Protein AF-F0H804-F1 (afdb_monomer_lite)

Sequence (208 aa):
MIARLPTFKQFSYPELAYKFIDKKETIADYREGISYLELHGYNVLCIVSDGLKGFRQEFYQYRFLYCQFHQVMTIRTKLTLHHKLQASQELLGIAKMLCHTDKDSFIGALTAWHEKWKDFINEGAKGADGKMHYVHKNTRSAYLSLKRNTPWLWTFYDFPELQMPNTNNELEALNSTLKAKLNLHKGISKERRKVIIQDFLKNHSLRR

pLDDT: mean 82.56, std 16.5, range [28.05, 98.69]

Secondary structure (DSSP, 8-state):
------TT---SSTTTGGGGSSS---HHHHHHHHHHHHHTT----EEEES--TTHHHHTTTSEEEE-HHHHHHHHHHHS-TT---HHHHHHHHHHHHGGGS-HHHHHHHHHHHHHHHHHHHH-EEE-TTSSEEETTHHHHHHHHHHHHHHHHHSHHHH-GGG---S--HHHHHHHHHHHHHHHHTTTS-HHHHHHHHHHHHHHHHTT-

Organism: NCBI:txid944557

Foldseek 3Di:
DAPADEPQDDPLALVLNLVPPPDPDDLVSVVVVVVVCVVVVNDHAAYEYLCDDCNCVSPVVHQAADQLVSLLVLLCVLLPPDDPDPLSVQLNVLSVCLLPDDLVVSVVSLVVSCVVCVVVQQDWDQDPVRDIDGPSVSSNVSSVSCVVCSVRLCSCVVCVVSVDRSHPVVVVVLSVVLVVVVVVVVPDDSVVNSVSSSVSSVVVVVVD

Structure (mmCIF, N/CA/C/O backbone):
data_AF-F0H804-F1
#
_entry.id   AF-F0H804-F1
#
loop_
_atom_site.group_PDB
_atom_site.id
_atom_site.type_symbol
_atom_site.label_atom_id
_atom_site.label_alt_id
_atom_site.label_comp_id
_atom_site.label_asym_id
_atom_site.label_entity_id
_atom_site.label_seq_id
_atom_site.pdbx_PDB_ins_code
_atom_site.Cartn_x
_atom_site.Cartn_y
_atom_site.Cartn_z
_atom_site.occupancy
_atom_site.B_iso_or_equiv
_atom_site.auth_seq_id
_atom_site.auth_comp_id
_atom_site.auth_asym_id
_atom_site.auth_atom_id
_atom_site.pdbx_PDB_model_num
ATOM 1 N N . MET A 1 1 ? -13.270 -14.794 13.469 1.00 29.08 1 MET A N 1
ATOM 2 C CA . MET A 1 1 ? -13.663 -13.386 13.263 1.00 29.08 1 MET A CA 1
ATOM 3 C C . MET A 1 1 ? -12.566 -12.708 12.454 1.00 29.08 1 MET A C 1
ATOM 5 O O . MET A 1 1 ? -11.403 -12.780 12.822 1.00 29.08 1 MET A O 1
ATOM 9 N N . ILE A 1 2 ? -12.896 -12.146 11.292 1.00 28.05 2 ILE A N 1
ATOM 10 C CA . ILE A 1 2 ? -11.910 -11.526 10.393 1.00 28.05 2 ILE A CA 1
ATOM 11 C C . ILE A 1 2 ? -11.638 -10.124 10.926 1.00 28.05 2 ILE A C 1
ATOM 13 O O . ILE A 1 2 ? -12.465 -9.227 10.766 1.00 28.05 2 ILE A O 1
ATOM 17 N N . ALA A 1 3 ? -10.498 -9.923 11.576 1.00 30.83 3 ALA A N 1
ATOM 18 C CA . ALA A 1 3 ? -10.093 -8.599 12.022 1.00 30.83 3 ALA A CA 1
ATOM 19 C C . ALA A 1 3 ? -9.570 -7.780 10.831 1.00 30.83 3 ALA A C 1
ATOM 21 O O . ALA A 1 3 ? -8.383 -7.579 10.620 1.00 30.83 3 ALA A O 1
ATOM 22 N N . ARG A 1 4 ? -10.471 -7.271 9.993 1.00 34.88 4 ARG A N 1
ATOM 23 C CA . ARG A 1 4 ? -10.097 -6.291 8.967 1.00 34.88 4 ARG A CA 1
ATOM 24 C C . ARG A 1 4 ? -9.618 -5.020 9.676 1.00 34.88 4 ARG A C 1
ATOM 26 O O . ARG A 1 4 ? -10.445 -4.201 10.042 1.00 34.88 4 ARG A O 1
ATOM 33 N N . LEU A 1 5 ? -8.315 -4.842 9.887 1.00 34.19 5 LEU A N 1
ATOM 34 C CA . LEU A 1 5 ? -7.766 -3.623 10.505 1.00 34.19 5 LEU A CA 1
ATOM 35 C C . LEU A 1 5 ? -6.960 -2.782 9.493 1.00 34.19 5 LEU A C 1
ATOM 37 O O . LEU A 1 5 ? -5.730 -2.722 9.585 1.00 34.19 5 LEU A O 1
ATOM 41 N N . PRO A 1 6 ? -7.625 -2.148 8.503 1.00 32.53 6 PRO A N 1
ATOM 42 C CA . PRO A 1 6 ? -7.008 -1.111 7.695 1.00 32.53 6 PRO A CA 1
ATOM 43 C C . PRO A 1 6 ? -6.785 0.170 8.484 1.00 32.53 6 PRO A C 1
ATOM 45 O O . PRO A 1 6 ? -7.400 0.401 9.525 1.00 32.53 6 PRO A O 1
ATOM 48 N N . THR A 1 7 ? -5.906 1.026 7.970 1.00 32.59 7 THR A N 1
ATOM 49 C CA . THR A 1 7 ? -5.673 2.344 8.559 1.00 32.59 7 THR A CA 1
ATOM 50 C C . THR A 1 7 ? -6.913 3.217 8.537 1.00 32.59 7 THR A C 1
ATOM 52 O O . THR A 1 7 ? -7.818 3.029 7.725 1.00 32.59 7 THR A O 1
ATOM 55 N N . PHE A 1 8 ? -6.957 4.212 9.416 1.00 30.59 8 PHE A N 1
ATOM 56 C CA . PHE A 1 8 ? -8.093 5.115 9.530 1.00 30.59 8 PHE A CA 1
ATOM 57 C C . PHE A 1 8 ? -9.441 4.441 9.852 1.00 30.59 8 PHE A C 1
ATOM 59 O O . PHE A 1 8 ? -10.469 5.082 9.637 1.00 30.59 8 PHE A O 1
ATOM 66 N N . LYS A 1 9 ? -9.427 3.285 10.548 1.00 36.88 9 LYS A N 1
ATOM 67 C CA . LYS A 1 9 ? -10.432 2.750 11.516 1.00 36.88 9 LYS A CA 1
ATOM 68 C C . LYS A 1 9 ? -11.293 1.533 11.083 1.00 36.88 9 LYS A C 1
ATOM 70 O O . LYS A 1 9 ? -11.281 1.052 9.961 1.00 36.88 9 LYS A O 1
ATOM 75 N N . GLN A 1 10 ? -12.104 1.151 12.075 1.00 39.53 10 GLN A N 1
ATOM 76 C CA . GLN A 1 10 ? -13.065 0.069 12.280 1.00 39.53 10 GLN A CA 1
ATOM 77 C C . GLN A 1 10 ? -12.467 -1.288 12.661 1.00 39.53 10 GLN A C 1
ATOM 79 O O . GLN A 1 10 ? -12.523 -2.274 11.942 1.00 39.53 10 GLN A O 1
ATOM 84 N N . PHE A 1 11 ? -12.068 -1.361 13.929 1.00 45.50 11 PHE A N 1
ATOM 85 C CA . PHE A 1 11 ? -12.644 -2.397 14.776 1.00 45.50 11 PHE A CA 1
ATOM 86 C C . PHE A 1 11 ? -14.168 -2.313 14.659 1.00 45.50 11 PHE A C 1
ATOM 88 O O . PHE A 1 11 ? -14.711 -1.220 14.806 1.00 45.50 11 PHE A O 1
ATOM 95 N N . SER A 1 12 ? -14.875 -3.420 14.454 1.00 43.16 12 SER A N 1
ATOM 96 C CA . SER A 1 12 ? -16.349 -3.449 14.468 1.00 43.16 12 SER A CA 1
ATOM 97 C C . SER A 1 12 ? -16.983 -2.924 15.778 1.00 43.16 12 SER A C 1
ATOM 99 O O . SER A 1 12 ? -18.203 -2.872 15.880 1.00 43.16 12 SER A O 1
ATOM 101 N N . TYR A 1 13 ? -16.179 -2.501 16.763 1.00 53.56 13 TYR A N 1
ATOM 102 C CA . TYR A 1 13 ? -16.572 -1.895 18.032 1.00 53.56 13 TYR A CA 1
ATOM 103 C C . TYR A 1 13 ? -16.422 -0.362 17.968 1.00 53.56 13 TYR A C 1
ATOM 105 O O . TYR A 1 13 ? -15.301 0.150 17.857 1.00 53.56 13 TYR A O 1
ATOM 113 N N . PRO A 1 14 ? -17.532 0.394 18.090 1.00 54.69 14 PRO A N 1
ATOM 114 C CA . PRO A 1 14 ? -17.566 1.861 18.134 1.00 54.69 14 PRO A CA 1
ATOM 115 C C . PRO A 1 14 ? -16.631 2.506 19.173 1.00 54.69 14 PRO A C 1
ATOM 117 O O . PRO A 1 14 ? -16.282 3.682 19.060 1.00 54.69 14 PRO A O 1
ATOM 120 N N . GLU A 1 15 ? -16.210 1.740 20.178 1.00 55.38 15 GLU A N 1
ATOM 121 C CA . GLU A 1 15 ? -15.390 2.188 21.306 1.00 55.38 15 GLU A CA 1
ATOM 122 C C . GLU A 1 15 ? -13.923 2.447 20.956 1.00 55.38 15 GLU A C 1
ATOM 124 O O . GLU A 1 15 ? -13.250 3.206 21.647 1.00 55.38 15 GLU A O 1
ATOM 129 N N . LEU A 1 16 ? -13.424 1.889 19.852 1.00 57.62 16 LEU A N 1
ATOM 130 C CA . LEU A 1 16 ? -12.037 2.095 19.421 1.00 57.62 16 LEU A CA 1
ATOM 131 C C . LEU A 1 16 ? -11.902 3.190 18.356 1.00 57.62 16 LEU A C 1
ATOM 133 O O . LEU A 1 16 ? -10.819 3.730 18.139 1.00 57.62 16 LEU A O 1
ATOM 137 N N . ALA A 1 17 ? -13.002 3.575 17.706 1.00 57.00 17 ALA A N 1
ATOM 138 C CA . ALA A 1 17 ? -12.967 4.425 16.520 1.00 57.00 17 ALA A CA 1
ATOM 139 C C . ALA A 1 17 ? -12.570 5.887 16.787 1.00 57.00 17 ALA A C 1
ATOM 141 O O . ALA A 1 17 ? -12.067 6.557 15.886 1.00 57.00 17 ALA A O 1
ATOM 142 N N . TYR A 1 18 ? -12.771 6.402 18.002 1.00 56.75 18 TYR A N 1
ATOM 143 C CA . TYR A 1 18 ? -12.487 7.808 18.297 1.00 56.75 18 TYR A CA 1
ATOM 144 C C . TYR A 1 18 ? -11.002 8.123 18.504 1.00 56.75 18 TYR A C 1
ATOM 146 O O . TYR A 1 18 ? -10.601 9.278 18.367 1.00 56.75 18 TYR A O 1
ATOM 154 N N . LYS A 1 19 ? -10.177 7.118 18.824 1.00 59.81 19 LYS A N 1
ATOM 155 C CA . LYS A 1 19 ? -8.753 7.308 19.154 1.00 59.81 19 LYS A CA 1
ATOM 156 C C . LYS A 1 19 ? -7.909 7.791 17.967 1.00 59.81 19 LYS A C 1
ATOM 158 O O . LYS A 1 19 ? -6.838 8.358 18.166 1.00 59.81 19 LYS A O 1
ATOM 163 N N . PHE A 1 20 ? -8.428 7.628 16.751 1.00 56.94 20 PHE A N 1
ATOM 164 C CA . PHE A 1 20 ? -7.713 7.831 15.488 1.00 56.94 20 PHE A CA 1
ATOM 165 C C . PHE A 1 20 ? -8.135 9.094 14.716 1.00 56.94 20 PHE A C 1
ATOM 167 O O . PHE A 1 20 ? -7.751 9.276 13.566 1.00 56.94 20 PHE A O 1
ATOM 174 N N . ILE A 1 21 ? -8.976 9.960 15.293 1.00 57.12 21 ILE A N 1
ATOM 175 C CA . ILE A 1 21 ? -9.576 11.092 14.555 1.00 57.12 21 ILE A CA 1
ATOM 176 C C . ILE A 1 21 ? -8.897 12.442 14.830 1.00 57.12 21 ILE A C 1
ATOM 178 O O . ILE A 1 21 ? -8.980 13.333 13.985 1.00 57.12 21 ILE A O 1
ATOM 182 N N . ASP A 1 22 ? -8.164 12.573 15.939 1.00 57.25 22 ASP A N 1
ATOM 183 C CA . ASP A 1 22 ? -7.518 13.837 16.334 1.00 57.25 22 ASP A CA 1
ATOM 184 C C . ASP A 1 22 ? -5.980 13.790 16.292 1.00 57.25 22 ASP A C 1
ATOM 186 O O . ASP A 1 22 ? -5.325 14.795 16.569 1.00 57.25 22 ASP A O 1
ATOM 190 N N . LYS A 1 23 ? -5.380 12.638 15.965 1.00 67.19 23 LYS A N 1
ATOM 191 C CA . LYS A 1 23 ? -3.922 12.468 15.914 1.00 67.19 23 LYS A CA 1
ATOM 192 C C . LYS A 1 23 ? -3.495 11.545 14.780 1.00 67.19 23 LYS A C 1
ATOM 194 O O . LYS A 1 23 ? -4.271 10.715 14.313 1.00 67.19 23 LYS A O 1
ATOM 199 N N . LYS A 1 24 ? -2.234 11.685 14.364 1.00 71.62 24 LYS A N 1
ATOM 200 C CA . LYS A 1 24 ? -1.590 10.723 13.469 1.00 71.62 24 LYS A CA 1
ATOM 201 C C . LYS A 1 24 ? -1.524 9.366 14.166 1.00 71.62 24 LYS A C 1
ATOM 203 O O . LYS A 1 24 ? -1.076 9.279 15.306 1.00 71.62 24 LYS A O 1
ATOM 208 N N . GLU A 1 25 ? -1.965 8.339 13.457 1.00 73.06 25 GLU A N 1
ATOM 209 C CA . GLU A 1 25 ? -2.012 6.968 13.953 1.00 73.06 25 GLU A CA 1
ATOM 210 C C . GLU A 1 25 ? -0.596 6.432 14.204 1.00 73.06 25 GLU A C 1
ATOM 212 O O . GLU A 1 25 ? 0.318 6.641 13.398 1.00 73.06 25 GLU A O 1
ATOM 217 N N . THR A 1 26 ? -0.415 5.731 15.320 1.00 82.81 26 THR A N 1
ATOM 218 C CA . THR A 1 26 ? 0.845 5.084 15.697 1.00 82.81 26 THR A CA 1
ATOM 219 C C . THR A 1 26 ? 0.664 3.577 15.814 1.00 82.81 26 THR A C 1
ATOM 221 O O . THR A 1 26 ? -0.437 3.094 16.054 1.00 82.81 26 THR A O 1
ATOM 224 N N . ILE A 1 27 ? 1.758 2.818 15.705 1.00 84.94 27 ILE A N 1
ATOM 225 C CA . ILE A 1 27 ? 1.747 1.363 15.935 1.00 84.94 27 ILE A CA 1
ATOM 226 C C . ILE A 1 27 ? 1.183 1.026 17.328 1.00 84.94 27 ILE A C 1
ATOM 228 O O . ILE A 1 27 ? 0.438 0.060 17.474 1.00 84.94 27 ILE A O 1
ATOM 232 N N . ALA A 1 28 ? 1.476 1.856 18.336 1.00 86.06 28 ALA A N 1
ATOM 233 C CA . ALA A 1 28 ? 0.962 1.682 19.692 1.00 86.06 28 ALA A CA 1
ATOM 234 C C . ALA A 1 28 ? -0.574 1.744 19.757 1.00 86.06 28 ALA A C 1
ATOM 236 O O . ALA A 1 28 ? -1.176 0.948 20.473 1.00 86.06 28 ALA A O 1
ATOM 237 N N . ASP A 1 29 ? -1.207 2.6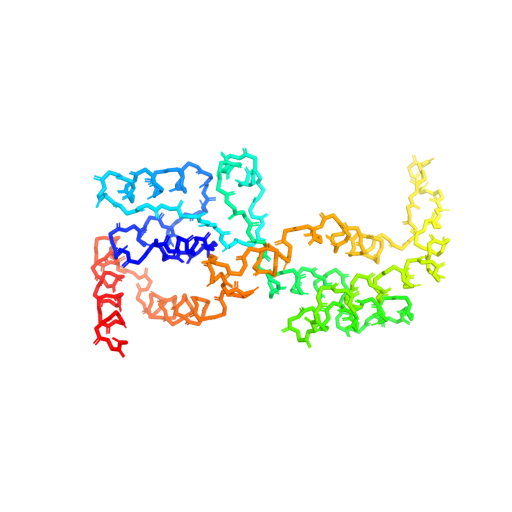20 18.969 1.00 81.75 29 ASP A N 1
ATOM 238 C CA . ASP A 1 29 ? -2.672 2.716 18.911 1.00 81.75 29 ASP A CA 1
ATOM 239 C C . ASP A 1 29 ? -3.306 1.424 18.364 1.00 81.75 29 ASP A C 1
ATOM 241 O O . ASP A 1 29 ? -4.359 0.987 18.830 1.00 81.75 29 ASP A O 1
ATOM 245 N N . TYR A 1 30 ? -2.649 0.776 17.398 1.00 81.38 30 TYR A N 1
ATOM 246 C CA . TYR A 1 30 ? -3.098 -0.511 16.864 1.00 81.38 30 TYR A CA 1
ATOM 247 C C . TYR A 1 30 ? -2.897 -1.655 17.849 1.00 81.38 30 TYR A C 1
ATOM 249 O O . TYR A 1 30 ? -3.778 -2.504 17.966 1.00 81.38 30 TYR A O 1
ATOM 257 N N . ARG A 1 31 ? -1.777 -1.656 18.582 1.00 87.00 31 ARG A N 1
ATOM 258 C CA . ARG A 1 31 ? -1.511 -2.654 19.624 1.00 87.00 31 ARG A CA 1
ATOM 259 C C . ARG A 1 31 ? -2.592 -2.590 20.696 1.00 87.00 31 ARG A C 1
ATOM 261 O O . ARG A 1 31 ? -3.182 -3.609 21.022 1.00 87.00 31 ARG A O 1
ATOM 268 N N . GLU A 1 32 ? -2.910 -1.384 21.166 1.00 84.50 32 GLU A N 1
ATOM 269 C CA . GLU A 1 32 ? -3.983 -1.167 22.138 1.00 84.50 32 GLU A CA 1
ATOM 270 C C . GLU A 1 32 ? -5.343 -1.651 21.611 1.00 84.50 32 GLU A C 1
ATOM 272 O O . GLU A 1 32 ? -6.086 -2.317 22.329 1.00 84.50 32 GLU A O 1
ATOM 277 N N . GLY A 1 33 ? -5.670 -1.349 20.352 1.00 81.06 33 GLY A N 1
ATOM 278 C CA . GLY A 1 33 ? -6.926 -1.791 19.751 1.00 81.06 33 GLY A CA 1
ATOM 279 C C . GLY A 1 33 ? -7.031 -3.314 19.603 1.00 81.06 33 GLY A C 1
ATOM 280 O O . GLY A 1 33 ? -8.085 -3.882 19.884 1.00 81.06 33 GLY A O 1
ATOM 281 N N . ILE A 1 34 ? -5.945 -3.982 19.203 1.00 83.00 34 ILE A N 1
ATOM 282 C CA . ILE A 1 34 ? -5.888 -5.449 19.115 1.00 83.00 34 ILE A CA 1
ATOM 283 C C . ILE A 1 34 ? -6.019 -6.071 20.507 1.00 83.00 34 ILE A C 1
ATOM 285 O O . ILE A 1 34 ? -6.872 -6.933 20.695 1.00 83.00 34 ILE A O 1
ATOM 289 N N . SER A 1 35 ? -5.277 -5.576 21.503 1.00 86.25 35 SER A N 1
ATOM 290 C CA . SER A 1 35 ? -5.405 -6.054 22.884 1.00 86.25 35 SER A CA 1
ATOM 291 C C . SER A 1 35 ? -6.819 -5.858 23.432 1.00 86.25 35 SER A C 1
ATOM 293 O O . SER A 1 35 ? -7.341 -6.741 24.104 1.00 86.25 35 SER A O 1
ATOM 295 N N . TYR A 1 36 ? -7.479 -4.738 23.117 1.00 82.94 36 TYR A N 1
ATOM 296 C CA . TYR A 1 36 ? -8.880 -4.537 23.486 1.00 82.94 36 TYR A CA 1
ATOM 297 C C . TYR A 1 36 ? -9.785 -5.605 22.864 1.00 82.94 36 TYR A C 1
ATOM 299 O O . TYR A 1 36 ? -10.620 -6.157 23.575 1.00 82.94 36 TYR A O 1
ATOM 307 N N . LEU A 1 37 ? -9.633 -5.925 21.572 1.00 80.56 37 LEU A N 1
ATOM 308 C CA . LEU A 1 37 ? -10.427 -6.991 20.949 1.00 80.56 37 LEU A CA 1
ATOM 309 C C . LEU A 1 37 ? -10.239 -8.329 21.661 1.00 80.56 37 LEU A C 1
ATOM 311 O O . LEU A 1 37 ? -11.218 -8.999 21.981 1.00 80.56 37 LEU A O 1
ATOM 315 N N . GLU A 1 38 ? -8.988 -8.708 21.904 1.00 83.19 38 GLU A N 1
ATOM 316 C CA . GLU A 1 38 ? -8.644 -9.989 22.517 1.00 83.19 38 GLU A CA 1
ATOM 317 C C . GLU A 1 38 ? -9.191 -10.090 23.945 1.00 83.19 38 GLU A C 1
ATOM 319 O O . GLU A 1 38 ? -9.809 -11.096 24.289 1.00 83.19 38 GLU A O 1
ATOM 324 N N . LEU A 1 39 ? -9.078 -9.017 24.739 1.00 86.56 39 LEU A N 1
ATOM 325 C CA . LEU A 1 39 ? -9.655 -8.932 26.088 1.00 86.56 39 LEU A CA 1
ATOM 326 C C . LEU A 1 39 ? -11.184 -9.072 26.105 1.00 86.56 39 LEU A C 1
ATOM 328 O O . LEU A 1 39 ? -11.738 -9.531 27.099 1.00 86.56 39 LEU A O 1
ATOM 332 N N . HIS A 1 40 ? -11.865 -8.705 25.018 1.00 80.56 40 HIS A N 1
ATOM 333 C CA . HIS A 1 40 ? -13.317 -8.854 24.878 1.00 80.56 40 HIS A CA 1
ATOM 334 C C . HIS A 1 40 ? -13.718 -10.143 24.130 1.00 80.56 40 HIS A C 1
ATOM 336 O O . HIS A 1 40 ? -14.875 -10.292 23.739 1.00 80.56 40 HIS A O 1
ATOM 342 N N . GLY A 1 41 ? -12.784 -11.086 23.939 1.00 79.94 41 GLY A N 1
ATOM 343 C CA . GLY A 1 41 ? -13.042 -12.416 23.372 1.00 79.94 41 GLY A CA 1
ATOM 344 C C . GLY A 1 41 ? -13.019 -12.504 21.837 1.00 79.94 41 GLY A C 1
ATOM 345 O O . GLY A 1 41 ? -13.405 -13.530 21.274 1.00 79.94 41 GLY A O 1
ATOM 346 N N . TYR A 1 42 ? -12.575 -11.459 21.129 1.00 78.38 42 TYR A N 1
ATOM 347 C CA . TYR A 1 42 ? -12.741 -11.306 19.676 1.00 78.38 42 TYR A CA 1
ATOM 348 C C . TYR A 1 42 ? -11.513 -11.750 18.850 1.00 78.38 42 TYR A C 1
ATOM 350 O O . TYR A 1 42 ? -10.781 -10.919 18.315 1.00 78.38 42 TYR A O 1
ATOM 358 N N . ASN A 1 43 ? -11.313 -13.072 18.714 1.00 79.00 43 ASN A N 1
ATOM 359 C CA . ASN A 1 43 ? -10.153 -13.704 18.052 1.00 79.00 43 ASN A CA 1
ATOM 360 C C . ASN A 1 43 ? -9.803 -13.108 16.664 1.00 79.00 43 ASN A C 1
ATOM 362 O O . ASN A 1 43 ? -10.537 -13.296 15.685 1.00 79.00 43 ASN A O 1
ATOM 366 N N . VAL A 1 44 ? -8.654 -12.428 16.596 1.00 80.88 44 VAL A N 1
ATOM 367 C CA . VAL A 1 44 ? -8.110 -11.720 15.427 1.00 80.88 44 VAL A CA 1
ATOM 368 C C . VAL A 1 44 ? -7.404 -12.713 14.499 1.00 80.88 44 VAL A C 1
ATOM 370 O O . VAL A 1 44 ? -6.291 -13.146 14.769 1.00 80.88 44 VAL A O 1
ATOM 373 N N . LEU A 1 45 ? -8.030 -13.061 13.371 1.00 80.06 45 LEU A N 1
ATOM 374 C CA . LEU A 1 45 ? -7.464 -14.061 12.445 1.00 80.06 45 LEU A CA 1
ATOM 375 C C . LEU A 1 45 ? -6.444 -13.496 11.440 1.00 80.06 45 LEU A C 1
ATOM 377 O O . LEU A 1 45 ? -5.507 -14.173 11.020 1.00 80.06 45 LEU A O 1
ATOM 381 N N . CYS A 1 46 ? -6.645 -12.259 11.003 1.00 83.00 46 CYS A N 1
ATOM 382 C CA . CYS A 1 46 ? -5.880 -11.636 9.926 1.00 83.00 46 CYS A CA 1
ATOM 383 C C . CYS A 1 46 ? -5.985 -10.116 10.026 1.00 83.00 46 CYS A C 1
ATOM 385 O O . CYS A 1 46 ? -6.832 -9.647 10.771 1.00 83.00 46 CYS A O 1
ATOM 387 N N . ILE A 1 47 ? -5.196 -9.361 9.257 1.00 85.25 47 ILE A N 1
ATOM 388 C CA . ILE A 1 47 ? -5.220 -7.892 9.191 1.00 85.25 47 ILE A CA 1
ATOM 389 C C . ILE A 1 47 ? -5.107 -7.423 7.730 1.00 85.25 47 ILE A C 1
ATOM 391 O O . ILE A 1 47 ? -4.369 -8.016 6.951 1.00 85.25 47 ILE A O 1
ATOM 395 N N . VAL A 1 48 ? -5.817 -6.352 7.348 1.00 84.31 48 VAL A N 1
ATOM 396 C CA . VAL A 1 48 ? -5.924 -5.851 5.961 1.00 84.31 48 VAL A CA 1
ATOM 397 C C . VAL A 1 48 ? -5.566 -4.359 5.917 1.00 84.31 48 VAL A C 1
ATOM 399 O O . VAL A 1 48 ? -6.448 -3.551 6.153 1.00 84.31 48 VAL A O 1
ATOM 402 N N . SER A 1 49 ? -4.311 -3.965 5.659 1.00 83.00 49 SER A N 1
ATOM 403 C CA . SER A 1 49 ? -3.800 -2.590 5.908 1.00 83.00 49 SER A CA 1
ATOM 404 C C . SER A 1 49 ? -3.281 -1.841 4.668 1.00 83.00 49 SER A C 1
ATOM 406 O O . SER A 1 49 ? -3.100 -2.450 3.617 1.00 83.00 49 SER A O 1
ATOM 408 N N . ASP A 1 50 ? -3.044 -0.522 4.775 1.00 80.75 50 ASP A N 1
ATOM 409 C CA . ASP A 1 50 ? -2.470 0.363 3.733 1.00 80.75 50 ASP A CA 1
ATOM 410 C C . ASP A 1 50 ? -0.938 0.274 3.606 1.00 80.75 50 ASP A C 1
ATOM 412 O O . ASP A 1 50 ? -0.341 0.874 2.705 1.00 80.75 50 ASP A O 1
ATOM 416 N N . GLY A 1 51 ? -0.298 -0.438 4.535 1.00 75.50 51 GLY A N 1
ATOM 417 C CA . GLY A 1 51 ? 1.152 -0.510 4.617 1.00 75.50 51 GLY A CA 1
ATOM 418 C C . GLY A 1 51 ? 1.813 0.536 5.520 1.00 75.50 51 GLY A C 1
ATOM 419 O O . GLY A 1 51 ? 2.960 0.901 5.241 1.00 75.50 51 GLY A O 1
ATOM 420 N N . LEU A 1 52 ? 1.168 0.963 6.618 1.00 81.62 52 LEU A N 1
ATOM 421 C CA . LEU A 1 52 ? 1.813 1.732 7.688 1.00 81.62 52 LEU A CA 1
ATOM 422 C C . LEU A 1 52 ? 3.191 1.137 8.028 1.00 81.62 52 LEU A C 1
ATOM 424 O O . LEU A 1 52 ? 3.350 -0.058 8.303 1.00 81.62 52 LEU A O 1
ATOM 428 N N . LYS A 1 53 ? 4.225 1.982 7.989 1.00 82.12 53 LYS A N 1
ATOM 429 C CA . LYS A 1 53 ? 5.609 1.555 8.219 1.00 82.12 53 LYS A CA 1
ATOM 430 C C . LYS A 1 53 ? 5.742 0.922 9.608 1.00 82.12 53 LYS A C 1
ATOM 432 O O . LYS A 1 53 ? 5.344 1.532 10.592 1.00 82.12 53 LYS A O 1
ATOM 437 N N . GLY A 1 54 ? 6.345 -0.265 9.684 1.00 84.69 54 GLY A N 1
ATOM 438 C CA . GLY A 1 54 ? 6.540 -1.000 10.940 1.00 84.69 54 GLY A CA 1
ATOM 439 C C . GLY A 1 54 ? 5.360 -1.891 11.339 1.00 84.69 54 GLY A C 1
ATOM 440 O O . GLY A 1 54 ? 5.532 -2.775 12.168 1.00 84.69 54 GLY A O 1
ATOM 441 N N . PHE A 1 55 ? 4.185 -1.722 10.723 1.00 85.44 55 PHE A N 1
ATOM 442 C CA . PHE A 1 55 ? 2.975 -2.456 11.096 1.00 85.44 55 PHE A CA 1
ATOM 443 C C . PHE A 1 55 ? 3.130 -3.969 10.915 1.00 85.44 55 PHE A C 1
ATOM 445 O O . PHE A 1 55 ? 2.791 -4.750 11.793 1.00 85.44 55 PHE A O 1
ATOM 452 N N . ARG A 1 56 ? 3.702 -4.397 9.786 1.00 86.44 56 ARG A N 1
ATOM 453 C CA . ARG A 1 56 ? 3.932 -5.823 9.510 1.00 86.44 56 ARG A CA 1
ATOM 454 C C . ARG A 1 56 ? 4.966 -6.456 10.433 1.00 86.44 56 ARG A C 1
ATOM 456 O O . ARG A 1 56 ? 4.865 -7.639 10.719 1.00 86.44 56 ARG A O 1
ATOM 463 N N . GLN A 1 57 ? 5.973 -5.686 10.838 1.00 89.81 57 GLN A N 1
ATOM 464 C CA . GLN A 1 57 ? 6.997 -6.148 11.769 1.00 89.81 57 GLN A CA 1
ATOM 465 C C . GLN A 1 57 ? 6.418 -6.327 13.171 1.00 89.81 57 GLN A C 1
ATOM 467 O O . GLN A 1 57 ? 6.761 -7.287 13.844 1.00 89.81 57 GLN A O 1
ATOM 472 N N . GL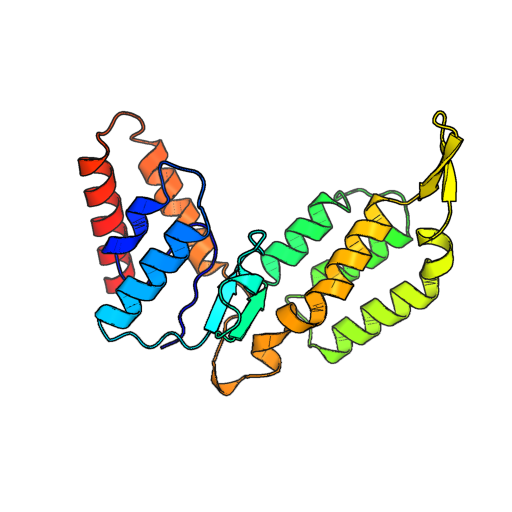U A 1 58 ? 5.539 -5.416 13.584 1.00 90.31 58 GLU A N 1
ATOM 473 C CA . GLU A 1 58 ? 4.866 -5.484 14.877 1.00 90.31 58 GLU A CA 1
ATOM 474 C C . GLU A 1 58 ? 3.886 -6.661 14.954 1.00 90.31 58 GLU A C 1
ATOM 476 O O . GLU A 1 58 ? 3.894 -7.415 15.919 1.00 90.31 58 GLU A O 1
ATOM 481 N N . PHE A 1 59 ? 3.046 -6.817 13.931 1.00 88.19 59 PHE A N 1
ATOM 482 C CA . PHE A 1 59 ? 1.900 -7.727 13.937 1.00 88.19 59 PHE A CA 1
ATOM 483 C C . PHE A 1 59 ? 2.164 -9.005 13.129 1.00 88.19 59 PHE A C 1
ATOM 485 O O . PHE A 1 59 ? 1.282 -9.501 12.425 1.00 88.19 59 PHE A O 1
ATOM 492 N N . TYR A 1 60 ? 3.396 -9.520 13.195 1.00 90.19 60 TYR A N 1
ATOM 493 C CA . TYR A 1 60 ? 3.865 -10.655 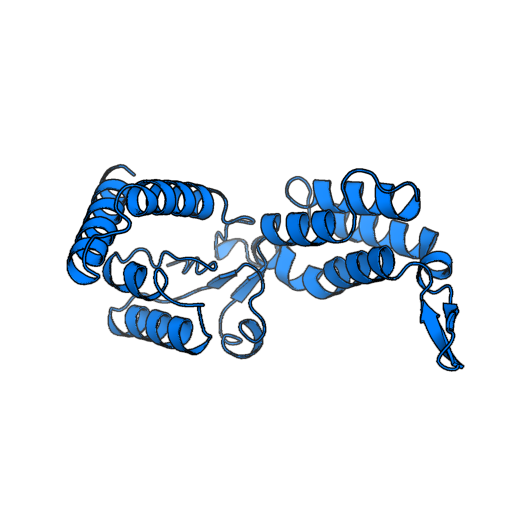12.390 1.00 90.19 60 TYR A CA 1
ATOM 494 C C . TYR A 1 60 ? 3.136 -11.973 12.696 1.00 90.19 60 TYR A C 1
ATOM 496 O O . TYR A 1 60 ? 3.143 -12.880 11.863 1.00 90.19 60 TYR A O 1
ATOM 504 N N . GLN A 1 61 ? 2.511 -12.084 13.872 1.00 89.56 61 GLN A N 1
ATOM 505 C CA . GLN A 1 61 ? 1.723 -13.244 14.281 1.00 89.56 61 GLN A CA 1
ATOM 506 C C . GLN A 1 61 ? 0.402 -13.375 13.508 1.00 89.56 61 GLN A C 1
ATOM 508 O O . GLN A 1 61 ? -0.156 -14.468 13.435 1.00 89.56 61 GLN A O 1
ATOM 513 N N . TYR A 1 62 ? -0.096 -12.288 12.908 1.00 88.00 62 TYR A N 1
ATOM 514 C CA . TYR A 1 62 ? -1.344 -12.296 12.147 1.00 88.00 62 TYR A CA 1
ATOM 515 C C . TYR A 1 62 ? -1.082 -12.411 10.646 1.00 88.00 62 TYR A C 1
ATOM 517 O O . TYR A 1 62 ? -0.104 -11.889 10.105 1.00 88.00 62 TYR A O 1
ATOM 525 N N . ARG A 1 63 ? -2.018 -13.040 9.925 1.00 89.75 63 ARG A N 1
ATOM 526 C CA . ARG A 1 63 ? -1.987 -13.050 8.458 1.00 89.75 63 ARG A CA 1
ATOM 527 C C . ARG A 1 63 ? -2.246 -11.643 7.933 1.00 89.75 63 ARG A C 1
ATOM 529 O O . ARG A 1 63 ? -3.327 -11.094 8.125 1.00 89.75 63 ARG A O 1
ATOM 536 N N . PHE A 1 64 ? -1.250 -11.057 7.280 1.00 89.75 64 PHE A N 1
ATOM 537 C CA . PHE A 1 64 ? -1.313 -9.686 6.794 1.00 89.75 64 PHE A CA 1
ATOM 538 C C . PHE A 1 64 ? -1.621 -9.635 5.299 1.00 89.75 64 PHE A C 1
ATOM 540 O O . PHE A 1 64 ? -0.866 -10.182 4.503 1.00 89.75 64 PHE A O 1
ATOM 547 N N . LEU A 1 65 ? -2.647 -8.875 4.930 1.00 90.50 65 LEU A N 1
ATOM 548 C CA . LEU A 1 65 ? -2.968 -8.497 3.561 1.00 90.50 65 LEU A CA 1
ATOM 549 C C . LEU A 1 65 ? -2.696 -7.010 3.361 1.00 90.50 65 LEU A C 1
ATOM 551 O O . LEU A 1 65 ? -3.244 -6.154 4.061 1.00 90.50 65 LEU A O 1
ATOM 555 N N . TYR A 1 66 ? -1.874 -6.692 2.367 1.00 91.25 66 TYR A N 1
ATOM 556 C CA . TYR A 1 66 ? -1.781 -5.329 1.873 1.00 91.25 66 TYR A CA 1
ATOM 557 C C . TYR A 1 66 ? -2.987 -5.074 0.962 1.00 91.25 66 TYR A C 1
ATOM 559 O O . TYR A 1 66 ? -3.137 -5.722 -0.070 1.00 91.25 66 TYR A O 1
ATOM 567 N N . CYS A 1 67 ? -3.842 -4.120 1.333 1.00 91.19 67 CYS A N 1
ATOM 568 C CA . CYS A 1 67 ? -4.942 -3.653 0.501 1.00 91.19 67 CYS A CA 1
ATOM 569 C C . CYS A 1 67 ? -4.478 -3.311 -0.928 1.00 91.19 67 CYS A C 1
ATOM 571 O O . CYS A 1 67 ? -3.695 -2.378 -1.148 1.00 91.19 67 CYS A O 1
ATOM 573 N N . GLN A 1 68 ? -5.029 -4.032 -1.909 1.00 94.19 68 GLN A N 1
ATOM 574 C CA . GLN A 1 68 ? -4.680 -3.867 -3.318 1.00 94.19 68 GLN A CA 1
ATOM 575 C C . GLN A 1 68 ? -4.998 -2.454 -3.823 1.00 94.19 68 GLN A C 1
ATOM 577 O O . GLN A 1 68 ? -4.179 -1.858 -4.518 1.00 94.19 68 GLN A O 1
ATOM 582 N N . PHE A 1 69 ? -6.115 -1.855 -3.396 1.00 91.19 69 PHE A N 1
ATOM 583 C CA . PHE A 1 69 ? -6.476 -0.479 -3.758 1.00 91.19 69 PHE A CA 1
ATOM 584 C C . PHE A 1 69 ? -5.396 0.539 -3.352 1.00 91.19 69 PHE A C 1
ATOM 586 O O . PHE A 1 69 ? -4.976 1.364 -4.166 1.00 91.19 69 PHE A O 1
ATOM 593 N N . HIS A 1 70 ? -4.886 0.449 -2.120 1.00 90.44 70 HIS A N 1
ATOM 594 C CA . HIS A 1 70 ? -3.820 1.331 -1.633 1.00 90.44 70 HIS A CA 1
ATOM 595 C C . HIS A 1 70 ? -2.496 1.097 -2.364 1.00 90.44 70 HIS A C 1
ATOM 597 O O . HIS A 1 70 ? -1.762 2.051 -2.647 1.00 90.44 70 HIS A O 1
ATOM 603 N N . GLN A 1 71 ? -2.210 -0.150 -2.744 1.00 94.94 71 GLN A N 1
ATOM 604 C CA . GLN A 1 71 ? -1.078 -0.446 -3.610 1.00 94.94 71 GLN A CA 1
ATOM 605 C C . GLN A 1 71 ? -1.243 0.214 -4.988 1.00 94.94 71 GLN A C 1
ATOM 607 O O . GLN A 1 71 ? -0.295 0.849 -5.458 1.00 94.94 71 GLN A O 1
ATOM 612 N N . VAL A 1 72 ? -2.426 0.142 -5.612 1.00 94.75 72 VAL A N 1
ATOM 613 C CA . VAL A 1 72 ? -2.709 0.828 -6.886 1.00 94.75 72 VAL A CA 1
ATOM 614 C C . VAL A 1 72 ? -2.534 2.339 -6.741 1.00 94.75 72 VAL A C 1
ATOM 616 O O . VAL A 1 72 ? -1.870 2.954 -7.576 1.00 94.75 72 VAL A O 1
ATOM 619 N N . MET A 1 73 ? -3.051 2.950 -5.671 1.00 92.38 73 MET A N 1
ATOM 620 C CA . MET A 1 73 ? -2.881 4.387 -5.416 1.00 92.38 73 MET A CA 1
ATOM 621 C C . MET A 1 73 ? -1.415 4.772 -5.217 1.00 92.38 73 MET A C 1
ATOM 623 O O . MET A 1 73 ? -0.953 5.751 -5.800 1.00 92.38 73 MET A O 1
ATOM 627 N N . THR A 1 74 ? -0.644 3.961 -4.491 1.00 92.94 74 THR A N 1
ATOM 628 C CA . THR A 1 74 ? 0.805 4.157 -4.342 1.00 92.94 74 THR A CA 1
ATOM 629 C C . THR A 1 74 ? 1.514 4.146 -5.695 1.00 92.94 74 THR A C 1
ATOM 631 O O . THR A 1 74 ? 2.380 4.988 -5.948 1.00 92.94 74 THR A O 1
ATOM 634 N N . ILE A 1 75 ? 1.139 3.223 -6.589 1.00 95.44 75 ILE A N 1
ATOM 635 C CA . ILE A 1 75 ? 1.712 3.175 -7.936 1.00 95.44 75 ILE A CA 1
ATOM 636 C C . ILE A 1 75 ? 1.277 4.376 -8.766 1.00 95.44 75 ILE A C 1
ATOM 638 O O . ILE A 1 75 ? 2.138 4.994 -9.375 1.00 95.44 75 ILE A O 1
ATOM 642 N N . ARG A 1 76 ? 0.001 4.770 -8.742 1.00 93.31 76 ARG A N 1
ATOM 643 C CA . ARG A 1 76 ? -0.507 5.962 -9.450 1.00 93.31 76 ARG A CA 1
ATOM 644 C C . ARG A 1 76 ? 0.165 7.261 -9.004 1.00 93.31 76 ARG A C 1
ATOM 646 O O . ARG A 1 76 ? 0.376 8.154 -9.814 1.00 93.31 76 ARG A O 1
ATOM 653 N N . THR A 1 77 ? 0.513 7.384 -7.727 1.00 91.25 77 THR A N 1
ATOM 654 C CA . THR A 1 77 ? 1.221 8.569 -7.219 1.00 91.25 77 THR A CA 1
ATOM 655 C C . THR A 1 77 ? 2.665 8.620 -7.724 1.00 91.25 77 THR A C 1
ATOM 657 O O . THR A 1 77 ? 3.167 9.690 -8.056 1.00 91.25 77 THR A O 1
ATOM 660 N N . LYS A 1 78 ? 3.344 7.468 -7.826 1.00 91.19 78 LYS A N 1
ATOM 661 C CA . LYS A 1 78 ? 4.712 7.371 -8.377 1.00 91.19 78 LYS A CA 1
ATOM 662 C C . LYS A 1 78 ? 4.729 7.513 -9.904 1.00 91.19 78 LYS A C 1
ATOM 664 O O . LYS A 1 78 ? 5.548 8.239 -10.468 1.00 91.19 78 LYS A O 1
ATOM 669 N N . LEU A 1 79 ? 3.828 6.781 -10.554 1.00 91.38 79 LEU A N 1
ATOM 670 C CA . LEU A 1 79 ? 3.508 6.786 -11.976 1.00 91.38 79 LEU A CA 1
ATOM 671 C C . LEU A 1 79 ? 2.302 7.704 -12.181 1.00 91.38 79 LEU A C 1
ATOM 673 O O . LEU A 1 79 ? 1.177 7.230 -12.355 1.00 91.38 79 LEU A O 1
ATOM 677 N N . THR A 1 80 ? 2.558 9.016 -12.117 1.00 76.38 80 THR A N 1
ATOM 678 C CA . THR A 1 80 ? 1.583 10.068 -12.438 1.00 76.38 80 THR A CA 1
ATOM 679 C C . THR A 1 80 ? 0.720 9.688 -13.650 1.00 76.38 80 THR A C 1
ATOM 681 O O . THR A 1 80 ? 1.181 9.018 -14.576 1.00 76.38 80 THR A O 1
ATOM 684 N N . LEU A 1 81 ? -0.540 10.135 -13.665 1.00 61.88 81 LEU A N 1
ATOM 685 C CA . LEU A 1 81 ? -1.550 9.717 -14.651 1.00 61.88 81 LEU A CA 1
ATOM 686 C C . LEU A 1 81 ? -1.147 9.915 -16.126 1.00 61.88 81 LEU A C 1
ATOM 688 O O . LEU A 1 81 ? -1.646 9.186 -16.980 1.00 61.88 81 LEU A O 1
ATOM 692 N N . HIS A 1 82 ? -0.236 10.852 -16.410 1.00 62.88 82 HIS A N 1
ATOM 693 C CA . HIS A 1 82 ? 0.246 11.194 -17.752 1.00 62.88 82 HIS A CA 1
ATOM 694 C C . HIS A 1 82 ? 1.772 11.027 -17.878 1.00 62.88 82 HIS A C 1
ATOM 696 O O . HIS A 1 82 ? 2.485 11.950 -18.276 1.00 62.88 82 HIS A O 1
ATOM 702 N N . HIS A 1 83 ? 2.310 9.861 -17.509 1.00 71.12 83 HIS A N 1
ATOM 703 C CA . HIS A 1 83 ? 3.704 9.522 -17.831 1.00 71.12 83 HIS A CA 1
ATOM 704 C C . HIS A 1 83 ? 3.915 9.475 -19.352 1.00 71.12 83 HIS A C 1
ATOM 706 O O . HIS A 1 83 ? 3.160 8.811 -20.058 1.00 71.12 83 HIS A O 1
ATOM 712 N N . LYS A 1 84 ? 4.974 10.128 -19.849 1.00 79.75 84 LYS A N 1
ATOM 713 C CA . LYS A 1 84 ? 5.391 10.079 -21.266 1.00 79.75 84 LYS A CA 1
ATOM 714 C C . LYS A 1 84 ? 6.131 8.783 -21.630 1.00 79.75 84 LYS A C 1
ATOM 716 O O . LYS A 1 84 ? 6.226 8.439 -22.799 1.00 79.75 84 LYS A O 1
ATOM 721 N N . LEU A 1 85 ? 6.679 8.089 -20.632 1.00 91.00 85 LEU A N 1
ATOM 722 C CA . LEU A 1 85 ? 7.514 6.904 -20.821 1.00 91.00 85 LEU A CA 1
ATOM 723 C C . LEU A 1 85 ? 6.648 5.648 -20.970 1.00 91.00 85 LEU A C 1
ATOM 725 O O . LEU A 1 85 ? 5.859 5.338 -20.075 1.00 91.00 85 LEU A O 1
ATOM 729 N N . GLN A 1 86 ? 6.854 4.888 -22.048 1.00 94.81 86 GLN A N 1
ATOM 730 C CA . GLN A 1 86 ? 6.121 3.647 -22.319 1.00 94.81 86 GLN A CA 1
ATOM 731 C C . GLN A 1 86 ? 6.261 2.625 -21.179 1.00 94.81 86 GLN A C 1
ATOM 733 O O . GLN A 1 86 ? 5.261 2.070 -20.730 1.00 94.81 86 GLN A O 1
ATOM 738 N N . ALA A 1 87 ? 7.470 2.453 -20.630 1.00 95.19 87 ALA A N 1
ATOM 739 C CA . ALA A 1 87 ? 7.717 1.578 -19.481 1.00 95.19 87 ALA A CA 1
ATOM 740 C C . ALA A 1 87 ? 6.780 1.887 -18.299 1.00 95.19 87 ALA A C 1
ATOM 742 O O . ALA A 1 87 ? 6.195 0.987 -17.698 1.00 95.19 87 ALA A O 1
ATOM 743 N N . SER A 1 88 ? 6.595 3.173 -17.988 1.00 95.88 88 SER A N 1
ATOM 744 C CA . SER A 1 88 ? 5.707 3.626 -16.916 1.00 95.88 88 SER A CA 1
ATOM 745 C C . SER A 1 88 ? 4.230 3.418 -17.242 1.00 95.88 88 SER A C 1
ATOM 747 O O . SER A 1 88 ? 3.461 3.070 -16.350 1.00 95.88 88 SER A O 1
ATOM 749 N N . GLN A 1 89 ? 3.820 3.635 -18.494 1.00 95.38 89 GLN A N 1
ATOM 750 C CA . GLN A 1 89 ? 2.437 3.421 -18.931 1.00 95.38 89 GLN A CA 1
ATOM 751 C C . GLN A 1 89 ? 2.053 1.940 -18.842 1.00 95.38 89 GLN A C 1
ATOM 753 O O . GLN A 1 89 ? 1.014 1.613 -18.269 1.00 95.38 89 GLN A O 1
ATOM 758 N N . GLU A 1 90 ? 2.921 1.050 -19.329 1.00 97.00 90 GLU A N 1
ATOM 759 C CA . GLU A 1 90 ? 2.729 -0.401 -19.244 1.00 97.00 90 GLU A CA 1
ATOM 760 C C . GLU A 1 90 ? 2.665 -0.865 -17.780 1.00 97.00 90 GLU A C 1
ATOM 762 O O . GLU A 1 90 ? 1.742 -1.584 -17.396 1.00 97.00 90 GLU A O 1
ATOM 767 N N . LEU A 1 91 ? 3.575 -0.377 -16.926 1.00 97.75 91 LEU A N 1
ATOM 768 C CA . LEU A 1 91 ? 3.579 -0.712 -15.498 1.00 97.75 91 LEU A CA 1
ATOM 769 C C . LEU A 1 91 ? 2.317 -0.216 -14.778 1.00 97.75 91 LEU A C 1
ATOM 771 O O . LEU A 1 91 ? 1.780 -0.905 -13.910 1.00 97.75 91 LEU A O 1
ATOM 775 N N . LEU A 1 92 ? 1.831 0.978 -15.132 1.00 96.62 92 LEU A N 1
ATOM 776 C CA . LEU A 1 92 ? 0.581 1.516 -14.600 1.00 96.62 92 LEU A CA 1
ATOM 777 C C . LEU A 1 92 ? -0.627 0.689 -15.063 1.00 96.62 92 LEU A C 1
ATOM 779 O O . LEU A 1 92 ? -1.558 0.503 -14.280 1.00 96.62 92 LEU A O 1
ATOM 783 N N . GLY A 1 93 ? -0.612 0.183 -16.298 1.00 95.88 93 GLY A N 1
ATOM 784 C CA . GLY A 1 93 ? -1.603 -0.770 -16.803 1.00 95.88 93 GLY A CA 1
ATOM 785 C C . GLY A 1 93 ? -1.655 -2.031 -15.943 1.00 95.88 93 GLY A C 1
ATOM 786 O O . GLY A 1 93 ? -2.716 -2.369 -15.425 1.00 95.88 93 GLY A O 1
ATOM 787 N N . ILE A 1 94 ? -0.496 -2.644 -15.682 1.00 97.69 94 ILE A N 1
ATOM 788 C CA . ILE A 1 94 ? -0.378 -3.817 -14.799 1.00 97.69 94 ILE A CA 1
ATOM 789 C C . ILE A 1 94 ? -0.917 -3.508 -13.403 1.00 97.69 94 ILE A C 1
ATOM 791 O O . ILE A 1 94 ? -1.747 -4.248 -12.881 1.00 97.69 94 ILE A O 1
ATOM 795 N N . ALA A 1 95 ? -0.523 -2.378 -12.813 1.00 96.75 95 ALA A N 1
ATOM 796 C CA . ALA A 1 95 ? -1.012 -1.983 -11.497 1.00 96.75 95 ALA A CA 1
ATOM 797 C C . ALA A 1 95 ? -2.540 -1.806 -11.455 1.00 96.75 95 ALA A C 1
ATOM 799 O O . ALA A 1 95 ? -3.157 -2.176 -10.464 1.00 96.75 95 ALA A O 1
ATOM 800 N N . LYS A 1 96 ? -3.168 -1.276 -12.512 1.00 94.81 96 LYS A N 1
ATOM 801 C CA . LYS A 1 96 ? -4.634 -1.130 -12.585 1.00 94.81 96 LYS A CA 1
ATOM 802 C C . LYS A 1 96 ? -5.366 -2.472 -12.663 1.00 94.81 96 LYS A C 1
ATOM 804 O O . LYS A 1 96 ? -6.495 -2.549 -12.193 1.00 94.81 96 LYS A O 1
ATOM 809 N N . MET A 1 97 ? -4.737 -3.511 -13.213 1.00 95.81 97 MET A N 1
ATOM 810 C CA . MET A 1 97 ? -5.320 -4.856 -13.258 1.00 95.81 97 MET A CA 1
ATOM 811 C C . MET A 1 97 ? -5.316 -5.555 -11.895 1.00 95.81 97 MET A C 1
ATOM 813 O O . MET A 1 97 ? -6.082 -6.491 -11.718 1.00 95.81 97 MET A O 1
ATOM 817 N N . LEU A 1 98 ? -4.508 -5.098 -10.926 1.00 95.69 98 LEU A N 1
ATOM 818 C CA . LEU A 1 98 ? -4.284 -5.769 -9.636 1.00 95.69 98 LEU A CA 1
ATOM 819 C C . LEU A 1 98 ? -5.577 -6.179 -8.908 1.00 95.69 98 LEU A C 1
ATOM 821 O O . LEU A 1 98 ? -5.639 -7.273 -8.364 1.00 95.69 98 LEU A O 1
ATOM 825 N N . CYS A 1 99 ? -6.604 -5.324 -8.916 1.00 91.44 99 CYS A N 1
ATOM 826 C CA . CYS A 1 99 ? -7.880 -5.589 -8.240 1.00 91.44 99 CYS A CA 1
ATOM 827 C C . CYS A 1 99 ? -8.860 -6.452 -9.059 1.00 91.44 99 CYS A C 1
ATOM 829 O O . CYS A 1 99 ? -9.960 -6.733 -8.585 1.00 91.44 99 C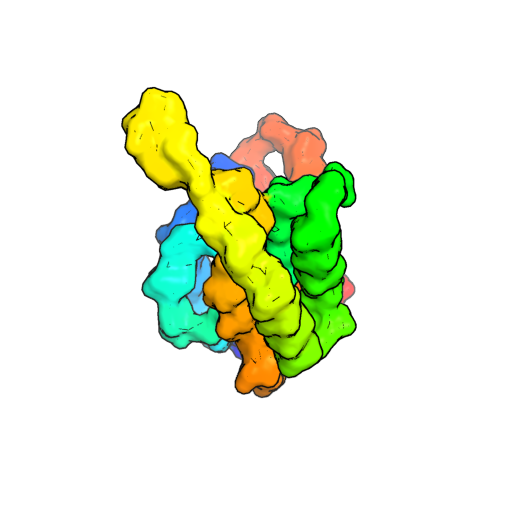YS A O 1
ATOM 831 N N . HIS A 1 100 ? -8.510 -6.798 -10.299 1.00 91.94 100 HIS A N 1
ATOM 832 C CA . HIS A 1 100 ? -9.415 -7.341 -11.319 1.00 91.94 100 HIS A CA 1
ATOM 833 C C . HIS A 1 100 ? -8.836 -8.568 -12.043 1.00 91.94 100 HIS A C 1
ATOM 835 O O . HIS A 1 100 ? -9.293 -8.916 -13.128 1.00 91.94 100 HIS A O 1
ATOM 841 N N . THR A 1 101 ? -7.810 -9.200 -11.477 1.00 95.06 101 THR A N 1
ATOM 842 C CA . THR A 1 101 ? -7.113 -10.350 -12.065 1.00 95.06 101 THR A CA 1
ATOM 843 C C . THR A 1 101 ? -6.740 -11.358 -10.977 1.00 95.06 101 THR A C 1
ATOM 845 O O . THR A 1 101 ? -6.860 -11.059 -9.785 1.00 95.06 101 THR A O 1
ATOM 848 N N . ASP A 1 102 ? -6.306 -12.548 -11.376 1.00 94.38 102 ASP A N 1
ATOM 849 C CA . ASP A 1 102 ? -5.779 -13.569 -10.477 1.00 94.38 102 ASP A CA 1
ATOM 850 C C . ASP A 1 102 ? -4.277 -13.374 -10.194 1.00 94.38 102 ASP A C 1
ATOM 852 O O . ASP A 1 102 ? -3.568 -12.600 -10.852 1.00 94.38 102 ASP A O 1
ATOM 856 N N . LYS A 1 103 ? -3.793 -14.087 -9.174 1.00 96.12 103 LYS A N 1
ATOM 857 C CA . LYS A 1 103 ? -2.412 -13.996 -8.694 1.00 96.12 103 LYS A CA 1
ATOM 858 C C . LYS A 1 103 ? -1.400 -14.329 -9.791 1.00 96.12 103 LYS A C 1
ATOM 860 O O . LYS A 1 103 ? -0.410 -13.606 -9.941 1.00 96.12 103 LYS A O 1
ATOM 865 N N . ASP A 1 104 ? -1.641 -15.398 -10.541 1.00 97.19 104 ASP A N 1
ATOM 866 C CA . ASP A 1 104 ? -0.693 -15.942 -11.509 1.00 97.19 104 ASP A CA 1
ATOM 867 C C . ASP A 1 104 ? -0.585 -15.030 -12.734 1.00 97.19 104 ASP A C 1
ATOM 869 O O . ASP A 1 104 ? 0.523 -14.640 -13.117 1.00 97.19 104 ASP A O 1
ATOM 873 N N . SER A 1 105 ? -1.722 -14.574 -13.266 1.00 97.56 105 SER A N 1
ATOM 874 C CA . SER A 1 105 ? -1.781 -13.592 -14.353 1.00 97.56 105 SER A CA 1
ATOM 875 C C . SER A 1 105 ? -1.056 -12.292 -13.992 1.00 97.56 105 SER A C 1
ATOM 877 O O . SER A 1 105 ? -0.261 -11.774 -14.785 1.00 97.56 105 SER A O 1
ATOM 879 N N . PHE A 1 106 ? -1.264 -11.767 -12.777 1.00 98.06 106 PHE A N 1
ATOM 880 C CA . PHE A 1 106 ? -0.586 -10.547 -12.332 1.00 98.06 106 PHE A CA 1
ATOM 881 C C . PHE A 1 106 ? 0.931 -10.729 -12.216 1.00 98.06 106 PHE A C 1
ATOM 883 O O . PHE A 1 106 ? 1.698 -9.879 -12.679 1.00 98.06 106 PHE A O 1
ATOM 890 N N . ILE A 1 107 ? 1.379 -11.821 -11.585 1.00 98.12 107 ILE A N 1
ATOM 891 C CA . ILE A 1 107 ? 2.807 -12.114 -11.409 1.00 98.12 107 ILE A CA 1
ATOM 892 C C . ILE A 1 107 ? 3.474 -12.334 -12.768 1.00 98.12 107 ILE A C 1
ATOM 894 O O . ILE A 1 107 ? 4.563 -11.799 -12.996 1.00 98.12 107 ILE A O 1
ATOM 898 N N . GLY A 1 108 ? 2.816 -13.052 -13.680 1.00 98.38 108 GLY A N 1
ATOM 899 C CA . GLY A 1 108 ? 3.275 -13.248 -15.052 1.00 98.38 108 GLY A CA 1
ATOM 900 C C . GLY A 1 108 ? 3.458 -11.920 -15.785 1.00 98.38 108 GLY A C 1
ATOM 901 O O . GLY A 1 108 ? 4.549 -11.637 -16.282 1.00 98.38 108 GLY A O 1
ATOM 902 N N . ALA A 1 109 ? 2.443 -11.050 -15.764 1.00 98.44 109 ALA A N 1
ATOM 903 C CA . ALA A 1 109 ? 2.511 -9.732 -16.397 1.00 98.44 109 ALA A CA 1
ATOM 904 C C . ALA A 1 109 ? 3.620 -8.845 -15.798 1.00 98.44 109 ALA A C 1
ATOM 906 O O . ALA A 1 109 ? 4.387 -8.218 -16.532 1.00 98.44 109 ALA A O 1
ATOM 907 N N . LEU A 1 110 ? 3.751 -8.816 -14.466 1.00 98.44 110 LEU A N 1
ATOM 908 C CA . LEU A 1 110 ? 4.789 -8.043 -13.777 1.00 98.44 110 LEU A CA 1
ATOM 909 C C . LEU A 1 110 ? 6.204 -8.566 -14.080 1.00 98.44 110 LEU A C 1
ATOM 911 O O . LEU A 1 110 ? 7.147 -7.777 -14.181 1.00 98.44 110 LEU A O 1
ATOM 915 N N . THR A 1 111 ? 6.352 -9.883 -14.228 1.00 98.56 111 THR A N 1
ATOM 916 C CA . THR A 1 111 ? 7.623 -10.533 -14.574 1.00 98.56 111 THR A CA 1
ATOM 917 C C . THR A 1 111 ? 8.006 -10.241 -16.020 1.00 98.56 111 THR A C 1
ATOM 919 O O . THR A 1 111 ? 9.120 -9.783 -16.264 1.00 98.56 111 THR A O 1
ATOM 922 N N . ALA A 1 112 ? 7.074 -10.395 -16.964 1.00 98.69 112 ALA A N 1
ATOM 923 C CA . ALA A 1 112 ? 7.294 -10.063 -18.372 1.00 98.69 112 ALA A CA 1
ATOM 924 C C . ALA A 1 112 ? 7.679 -8.587 -18.557 1.00 98.69 112 ALA A C 1
ATOM 926 O O . ALA A 1 112 ? 8.614 -8.264 -19.291 1.00 98.69 112 ALA A O 1
ATOM 927 N N . TRP A 1 113 ? 7.014 -7.683 -17.831 1.00 98.62 113 TRP A N 1
ATOM 928 C CA . TRP A 1 113 ? 7.377 -6.269 -17.823 1.00 98.62 113 TRP A CA 1
ATOM 929 C C . TRP A 1 113 ? 8.799 -6.038 -17.302 1.00 98.62 113 TRP A C 1
ATOM 931 O O . TRP A 1 113 ? 9.545 -5.258 -17.890 1.00 98.62 113 TRP A O 1
ATOM 941 N N . HIS A 1 114 ? 9.197 -6.719 -16.222 1.00 98.50 114 HIS A N 1
ATOM 942 C CA . HIS A 1 114 ? 10.554 -6.592 -15.694 1.00 98.50 114 HIS A CA 1
ATOM 943 C C . HIS A 1 114 ? 11.592 -7.070 -16.701 1.00 98.50 114 HIS A C 1
ATOM 945 O O . HIS A 1 114 ? 12.556 -6.356 -16.934 1.00 98.50 114 HIS A O 1
ATOM 951 N N . GLU A 1 115 ? 11.391 -8.227 -17.329 1.00 98.50 115 GLU A N 1
ATOM 952 C CA . GLU A 1 115 ? 12.344 -8.735 -18.319 1.00 98.50 115 GLU A CA 1
ATOM 953 C C . GLU A 1 115 ? 12.503 -7.790 -19.509 1.00 98.50 115 GLU A C 1
ATOM 955 O O . GLU A 1 115 ? 13.623 -7.572 -19.966 1.00 98.50 115 GLU A O 1
ATOM 960 N N . LYS A 1 116 ? 11.410 -7.154 -19.943 1.00 98.50 116 LYS A N 1
ATOM 961 C CA . LYS A 1 116 ? 11.429 -6.150 -21.012 1.00 98.50 116 LYS A CA 1
ATOM 962 C C . LYS A 1 116 ? 12.138 -4.848 -20.615 1.00 98.50 116 LYS A C 1
ATOM 964 O O . LYS A 1 116 ? 12.815 -4.252 -21.446 1.00 98.50 116 LYS A O 1
ATOM 969 N N . TRP A 1 117 ? 11.968 -4.378 -19.376 1.00 98.12 117 TRP A N 1
ATOM 970 C CA . TRP A 1 117 ? 12.382 -3.028 -18.957 1.00 98.12 117 TRP A CA 1
ATOM 971 C C . TRP A 1 117 ? 13.497 -2.990 -17.899 1.00 98.12 117 TRP A C 1
ATOM 973 O O . TRP A 1 117 ? 13.824 -1.906 -17.413 1.00 98.12 117 TRP A O 1
ATOM 983 N N . LYS A 1 118 ? 14.092 -4.129 -17.516 1.00 97.38 118 LYS A N 1
ATOM 984 C CA . LYS A 1 118 ? 15.113 -4.213 -16.450 1.00 97.38 118 LYS A CA 1
ATOM 985 C C . LYS A 1 118 ? 16.327 -3.328 -16.713 1.00 97.38 118 LYS A C 1
ATOM 987 O O . LYS A 1 118 ? 16.776 -2.650 -15.791 1.00 97.38 118 LYS A O 1
ATOM 992 N N . ASP A 1 119 ? 16.822 -3.292 -17.946 1.00 97.50 119 ASP A N 1
ATOM 993 C CA . ASP A 1 119 ? 17.998 -2.490 -18.296 1.00 97.50 119 ASP A CA 1
ATOM 994 C C . ASP A 1 119 ? 17.651 -1.001 -18.258 1.00 97.50 119 ASP A C 1
ATOM 996 O O . ASP A 1 119 ? 18.350 -0.215 -17.624 1.00 97.50 119 ASP A O 1
ATOM 1000 N N . PHE A 1 120 ? 16.483 -0.643 -18.802 1.00 95.62 120 PHE A N 1
ATOM 1001 C CA . PHE A 1 120 ? 15.931 0.707 -18.728 1.00 95.62 120 PHE A CA 1
ATOM 1002 C C . PHE A 1 120 ? 15.819 1.195 -17.277 1.00 95.62 120 PHE A C 1
ATOM 1004 O O . PHE A 1 120 ? 16.384 2.222 -16.929 1.00 95.62 120 PHE A O 1
ATOM 1011 N N . ILE A 1 121 ? 15.162 0.460 -16.371 1.00 95.25 121 ILE A N 1
ATOM 1012 C CA . ILE A 1 121 ? 14.994 0.942 -14.987 1.00 95.25 121 ILE A CA 1
ATOM 1013 C C . ILE A 1 121 ? 16.287 0.949 -14.164 1.00 95.25 121 ILE A C 1
ATOM 1015 O O . ILE A 1 121 ? 16.316 1.600 -13.117 1.00 95.25 121 ILE A O 1
ATOM 1019 N N . ASN A 1 122 ? 17.323 0.224 -14.593 1.00 96.00 122 ASN A N 1
ATOM 1020 C CA . ASN A 1 122 ? 18.629 0.201 -13.937 1.00 96.00 122 ASN A CA 1
ATOM 1021 C C . ASN A 1 122 ? 19.632 1.188 -14.550 1.00 96.00 122 ASN A C 1
ATOM 1023 O O . ASN A 1 122 ? 20.720 1.338 -13.995 1.00 96.00 122 ASN A O 1
ATOM 1027 N N . GLU A 1 123 ? 19.254 1.903 -15.613 1.00 95.69 123 GLU A N 1
ATOM 1028 C CA . GLU A 1 123 ? 20.042 2.990 -16.186 1.00 95.69 123 GLU A CA 1
ATOM 1029 C C . GLU A 1 123 ? 20.413 4.015 -15.104 1.00 95.69 123 GLU A C 1
ATOM 1031 O O . GLU A 1 123 ? 19.558 4.514 -14.357 1.00 95.69 123 GLU A O 1
ATOM 1036 N N . GLY A 1 124 ? 21.708 4.314 -15.007 1.00 93.19 124 GLY A N 1
ATOM 1037 C CA . GLY A 1 124 ? 22.272 5.220 -14.018 1.00 93.19 124 GLY A CA 1
ATOM 1038 C C . GLY A 1 124 ? 23.117 6.309 -14.666 1.00 93.19 124 GLY A C 1
ATOM 1039 O O . GLY A 1 124 ? 23.887 6.040 -15.581 1.00 93.19 124 GLY A O 1
ATOM 1040 N N . ALA A 1 125 ? 23.014 7.525 -14.142 1.00 91.50 125 ALA A N 1
ATOM 1041 C CA . ALA A 1 125 ? 23.807 8.675 -14.552 1.00 91.50 125 ALA A CA 1
ATOM 1042 C C . ALA A 1 125 ? 24.512 9.298 -13.341 1.00 91.50 125 ALA A C 1
ATOM 1044 O O . ALA A 1 125 ? 23.992 9.278 -12.220 1.00 91.50 125 ALA A O 1
ATOM 1045 N N . LYS A 1 126 ? 25.703 9.863 -13.559 1.00 94.12 126 LYS A N 1
ATOM 1046 C CA . LYS A 1 126 ? 26.455 10.556 -12.509 1.00 94.12 126 LYS A CA 1
ATOM 1047 C C . LYS A 1 126 ? 25.794 11.904 -12.210 1.00 94.12 126 LYS A C 1
ATOM 1049 O O . LYS A 1 126 ? 25.555 12.695 -13.118 1.00 94.12 126 LYS A O 1
ATOM 1054 N N . GLY A 1 127 ? 25.470 12.147 -10.945 1.00 89.50 127 GLY A N 1
ATOM 1055 C CA . GLY A 1 127 ? 24.896 13.404 -10.474 1.00 89.50 127 GLY A CA 1
ATOM 1056 C C . GLY A 1 127 ? 25.956 14.476 -10.236 1.00 89.50 127 GLY A C 1
ATOM 1057 O O . GLY A 1 127 ? 27.156 14.200 -10.219 1.00 89.50 127 GLY A O 1
ATOM 1058 N N . ALA A 1 128 ? 25.498 15.704 -9.981 1.00 89.12 128 ALA A N 1
ATOM 1059 C CA . ALA A 1 128 ? 26.362 16.825 -9.601 1.00 89.12 128 ALA A CA 1
ATOM 1060 C C . ALA A 1 128 ? 27.124 16.582 -8.280 1.00 89.12 128 ALA A C 1
ATOM 1062 O O . ALA A 1 128 ? 28.166 17.181 -8.044 1.00 89.12 128 ALA A O 1
ATOM 1063 N N . ASP A 1 129 ? 26.634 15.666 -7.440 1.00 92.19 129 ASP A N 1
ATOM 1064 C CA . ASP A 1 129 ? 27.280 15.197 -6.209 1.00 92.19 129 ASP A CA 1
ATOM 1065 C C . ASP A 1 129 ? 28.376 14.139 -6.451 1.00 92.19 129 ASP A C 1
ATOM 1067 O O . ASP A 1 129 ? 28.934 13.589 -5.502 1.00 92.19 129 ASP A O 1
ATOM 1071 N N . GLY A 1 130 ? 28.651 13.802 -7.714 1.00 91.38 130 GLY A N 1
ATOM 1072 C CA . GLY A 1 130 ? 29.606 12.773 -8.112 1.00 91.38 130 GLY A CA 1
ATOM 1073 C C . GLY A 1 130 ? 29.116 11.335 -7.912 1.00 91.38 130 GLY A C 1
ATOM 1074 O O . GLY A 1 130 ? 29.851 10.408 -8.256 1.00 91.38 130 GLY A O 1
ATOM 1075 N N . LYS A 1 131 ? 27.895 11.126 -7.400 1.00 91.94 131 LYS A N 1
ATOM 1076 C CA . LYS A 1 131 ? 27.322 9.796 -7.139 1.00 91.94 131 LYS A CA 1
ATOM 1077 C C . LYS A 1 131 ? 26.505 9.305 -8.329 1.00 91.94 131 LYS A C 1
ATOM 1079 O O . LYS A 1 131 ? 25.983 10.094 -9.110 1.00 91.94 131 LYS A O 1
ATOM 1084 N N . MET A 1 132 ? 26.367 7.989 -8.463 1.00 91.38 132 MET A N 1
ATOM 1085 C CA . MET A 1 132 ? 25.491 7.388 -9.471 1.00 91.38 132 MET A CA 1
ATOM 1086 C C . MET A 1 132 ? 24.032 7.435 -9.009 1.00 91.38 132 MET A C 1
ATOM 1088 O O . MET A 1 132 ? 23.700 6.977 -7.916 1.00 91.38 132 MET A O 1
ATOM 1092 N N . HIS A 1 133 ? 23.153 7.955 -9.861 1.00 91.25 133 HIS A N 1
ATOM 1093 C CA . HIS A 1 133 ? 21.713 8.040 -9.632 1.00 91.25 133 HIS A CA 1
ATOM 1094 C C . HIS A 1 133 ? 20.968 7.308 -10.737 1.00 91.25 133 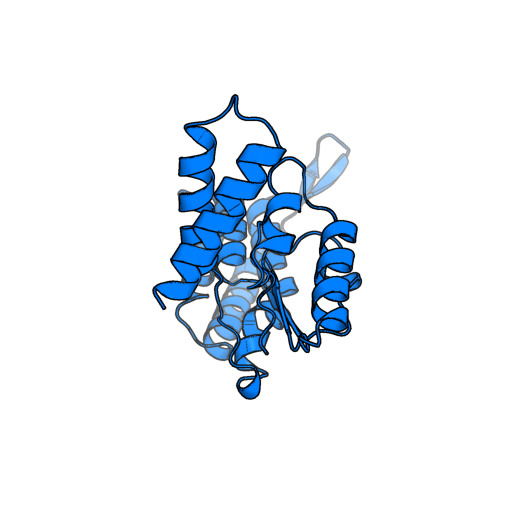HIS A C 1
ATOM 1096 O O . HIS A 1 133 ? 21.267 7.503 -11.909 1.00 91.25 133 HIS A O 1
ATOM 1102 N N . TYR A 1 134 ? 19.946 6.528 -10.384 1.00 94.12 134 TYR A N 1
ATOM 1103 C CA . TYR A 1 134 ? 19.049 5.966 -11.395 1.00 94.12 134 TYR A CA 1
ATOM 1104 C C . TYR A 1 134 ? 18.344 7.082 -12.167 1.00 94.12 134 TYR A C 1
ATOM 1106 O O . TYR A 1 134 ? 17.849 8.027 -11.548 1.00 94.12 134 TYR A O 1
ATOM 1114 N N . VAL A 1 135 ? 18.258 6.947 -13.489 1.00 92.69 135 VAL A N 1
ATOM 1115 C CA . VAL A 1 135 ? 17.554 7.899 -14.361 1.00 92.69 135 VAL A CA 1
ATOM 1116 C C . VAL A 1 135 ? 16.045 7.791 -14.121 1.00 92.69 135 VAL A C 1
ATOM 1118 O O . VAL A 1 135 ? 15.369 8.770 -13.803 1.00 92.69 135 VAL A O 1
ATOM 1121 N N . HIS A 1 136 ? 15.516 6.567 -14.120 1.00 93.12 136 HIS A N 1
ATOM 1122 C CA . HIS A 1 136 ? 14.073 6.298 -14.043 1.00 93.12 136 HIS A CA 1
ATOM 1123 C C . HIS A 1 136 ? 13.602 5.988 -12.614 1.00 93.12 136 HIS A C 1
ATOM 1125 O O . HIS A 1 136 ? 12.916 4.992 -12.363 1.00 93.12 136 HIS A O 1
ATOM 1131 N N . LYS A 1 137 ? 13.969 6.843 -11.642 1.00 92.38 137 LYS A N 1
ATOM 1132 C CA . LYS A 1 137 ? 13.749 6.615 -10.191 1.00 92.38 137 LYS A CA 1
ATOM 1133 C C . LYS A 1 137 ? 12.308 6.230 -9.847 1.00 92.38 137 LYS A C 1
ATOM 1135 O O . LYS A 1 137 ? 12.091 5.302 -9.066 1.00 92.38 137 LYS A O 1
ATOM 1140 N N . ASN A 1 138 ? 11.328 6.925 -10.422 1.00 93.56 138 ASN A N 1
ATOM 1141 C CA . ASN A 1 138 ? 9.912 6.710 -10.116 1.00 93.56 138 ASN A CA 1
ATOM 1142 C C . ASN A 1 138 ? 9.403 5.371 -10.654 1.00 93.56 138 ASN A C 1
ATOM 1144 O O . ASN A 1 138 ? 8.787 4.617 -9.901 1.00 93.56 138 ASN A O 1
ATOM 1148 N N . THR A 1 139 ? 9.720 5.045 -11.908 1.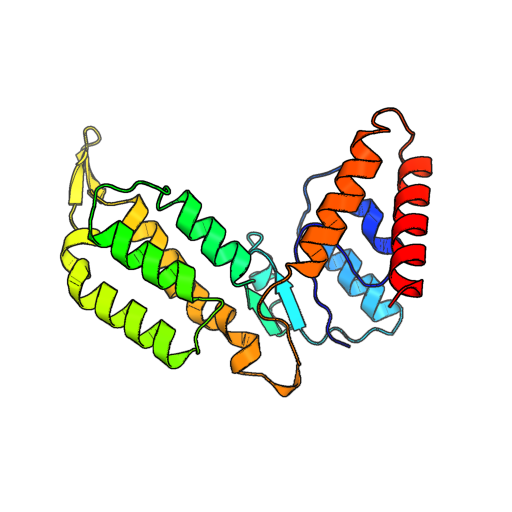00 95.44 139 THR A N 1
ATOM 1149 C CA . THR A 1 139 ? 9.348 3.775 -12.548 1.00 95.44 139 THR A CA 1
ATOM 1150 C C . THR A 1 139 ? 9.980 2.596 -11.824 1.00 95.44 139 THR A C 1
ATOM 1152 O O . THR A 1 139 ? 9.288 1.654 -11.437 1.00 95.44 139 THR A O 1
ATOM 1155 N N . ARG A 1 140 ? 11.273 2.708 -11.506 1.00 96.06 140 ARG A N 1
ATOM 1156 C CA . ARG A 1 140 ? 11.992 1.718 -10.705 1.00 96.06 140 ARG A CA 1
ATOM 1157 C C . ARG A 1 140 ? 11.373 1.548 -9.315 1.00 96.06 140 ARG A C 1
ATOM 1159 O O . ARG A 1 140 ? 11.141 0.430 -8.862 1.00 96.06 140 ARG A O 1
ATOM 1166 N N . SER A 1 141 ? 11.085 2.653 -8.624 1.00 96.00 141 SER A N 1
ATOM 1167 C CA . SER A 1 141 ? 10.475 2.635 -7.289 1.00 96.00 141 SER A CA 1
ATOM 1168 C C . SER A 1 141 ? 9.072 2.018 -7.298 1.00 96.00 141 SER A C 1
ATOM 1170 O O . SER A 1 141 ? 8.725 1.291 -6.366 1.00 96.00 141 SER A O 1
ATOM 1172 N N . ALA A 1 142 ? 8.281 2.283 -8.341 1.00 96.81 142 ALA A N 1
ATOM 1173 C CA . ALA A 1 142 ? 6.956 1.705 -8.538 1.00 96.81 142 ALA A CA 1
ATOM 1174 C C . ALA A 1 142 ? 7.035 0.187 -8.741 1.00 96.81 142 ALA A C 1
ATOM 1176 O O . ALA A 1 142 ? 6.403 -0.556 -7.988 1.00 96.81 142 ALA A O 1
ATOM 1177 N N . TYR A 1 143 ? 7.886 -0.275 -9.661 1.00 97.94 143 TYR A N 1
ATOM 1178 C CA . TYR A 1 143 ? 8.107 -1.703 -9.892 1.00 97.94 143 TYR A CA 1
ATOM 1179 C C . TYR A 1 143 ? 8.549 -2.415 -8.611 1.00 97.94 143 TYR A C 1
ATOM 1181 O O . TYR A 1 143 ? 7.952 -3.409 -8.202 1.00 97.94 143 TYR A O 1
ATOM 1189 N N . LEU A 1 144 ? 9.549 -1.866 -7.915 1.00 97.44 144 LEU A N 1
ATOM 1190 C CA . LEU A 1 144 ? 10.029 -2.452 -6.667 1.00 97.44 144 LEU A CA 1
ATOM 1191 C C . LEU A 1 144 ? 8.983 -2.439 -5.558 1.00 97.44 144 LEU A C 1
ATOM 1193 O O . LEU A 1 144 ? 9.070 -3.266 -4.655 1.00 97.44 144 LEU A O 1
ATOM 1197 N N . SER A 1 145 ? 8.054 -1.481 -5.556 1.00 96.25 145 SER A N 1
ATOM 1198 C CA . SER A 1 145 ? 6.931 -1.496 -4.620 1.00 96.25 145 SER A CA 1
ATOM 1199 C C . SER A 1 145 ? 6.022 -2.685 -4.907 1.00 96.25 145 SER A C 1
ATOM 1201 O O . SER A 1 145 ? 5.756 -3.440 -3.982 1.00 96.25 145 SER A O 1
ATOM 1203 N N . LEU A 1 146 ? 5.606 -2.882 -6.164 1.00 97.50 146 LEU A N 1
ATOM 1204 C CA . LEU A 1 146 ? 4.788 -4.034 -6.555 1.00 97.50 146 LEU A CA 1
ATOM 1205 C C . LEU A 1 146 ? 5.499 -5.342 -6.210 1.00 97.50 146 LEU A C 1
ATOM 1207 O O . LEU A 1 146 ? 4.975 -6.120 -5.424 1.00 97.50 146 LEU A O 1
ATOM 1211 N N . LYS A 1 147 ? 6.736 -5.522 -6.694 1.00 97.75 147 LYS A N 1
ATOM 1212 C CA . LYS A 1 147 ? 7.528 -6.743 -6.492 1.00 97.75 147 LYS A CA 1
ATOM 1213 C C . LYS A 1 147 ? 7.685 -7.105 -5.020 1.00 97.75 147 LYS A C 1
ATOM 1215 O O . LYS A 1 147 ? 7.479 -8.253 -4.645 1.00 97.75 147 LYS A O 1
ATOM 1220 N N . ARG A 1 148 ? 8.075 -6.135 -4.182 1.00 95.38 148 ARG A N 1
ATOM 1221 C CA . ARG A 1 148 ? 8.256 -6.388 -2.746 1.00 95.38 148 ARG A CA 1
ATOM 1222 C C . ARG A 1 148 ? 6.940 -6.770 -2.100 1.00 95.38 148 ARG A C 1
ATOM 1224 O O . ARG A 1 148 ? 6.951 -7.638 -1.243 1.00 95.38 148 ARG A O 1
ATOM 1231 N N . ASN A 1 149 ? 5.847 -6.125 -2.497 1.00 95.25 149 ASN A N 1
ATOM 1232 C CA . ASN A 1 149 ? 4.563 -6.293 -1.843 1.00 95.25 149 ASN A CA 1
ATOM 1233 C C . ASN A 1 149 ? 3.742 -7.487 -2.332 1.00 95.25 149 ASN A C 1
ATOM 1235 O O . ASN A 1 149 ? 2.826 -7.883 -1.618 1.00 95.25 149 ASN A O 1
ATOM 1239 N N . THR A 1 150 ? 4.097 -8.095 -3.469 1.00 95.38 150 THR A N 1
ATOM 1240 C CA . THR A 1 150 ? 3.401 -9.244 -4.067 1.00 95.38 150 THR A CA 1
ATOM 1241 C C . THR A 1 150 ? 2.959 -10.310 -3.057 1.00 95.38 150 THR A C 1
ATOM 1243 O O . THR A 1 150 ? 1.772 -10.628 -3.072 1.00 95.38 150 THR A O 1
ATOM 1246 N N . PRO A 1 151 ? 3.804 -10.823 -2.136 1.00 93.25 151 PRO A N 1
ATOM 1247 C CA . PRO A 1 151 ? 3.373 -11.875 -1.207 1.00 93.25 151 PRO A CA 1
ATOM 1248 C C . PRO A 1 151 ? 2.202 -11.460 -0.306 1.00 93.25 151 PRO A C 1
ATOM 1250 O O . PRO A 1 151 ? 1.379 -12.284 0.075 1.00 93.25 151 PRO A O 1
ATOM 1253 N N . TRP A 1 152 ? 2.107 -10.170 0.023 1.00 93.56 152 TRP A N 1
ATOM 1254 C CA . TRP A 1 152 ? 1.064 -9.633 0.897 1.00 93.56 152 TRP A CA 1
ATOM 1255 C C . TRP A 1 152 ? -0.152 -9.131 0.129 1.00 93.56 152 TRP A C 1
ATOM 1257 O O . TRP A 1 152 ? -1.184 -8.922 0.743 1.00 93.56 152 TRP A O 1
ATOM 1267 N N . LEU A 1 153 ? -0.057 -8.906 -1.184 1.00 95.44 153 LEU A N 1
ATOM 1268 C CA . LEU A 1 153 ? -1.198 -8.488 -2.013 1.00 95.44 153 LEU A CA 1
ATOM 1269 C C . LEU A 1 153 ? -2.160 -9.641 -2.308 1.00 95.44 153 LEU A C 1
ATOM 1271 O O . LEU A 1 153 ? -3.298 -9.392 -2.694 1.00 95.44 153 LEU A O 1
ATOM 1275 N N . TRP A 1 154 ? -1.693 -10.879 -2.136 1.00 96.31 154 TRP A N 1
ATOM 1276 C CA . TRP A 1 154 ? -2.408 -12.105 -2.493 1.00 96.31 154 TRP A CA 1
ATOM 1277 C C . TRP A 1 154 ? -2.682 -13.013 -1.293 1.00 96.31 154 TRP A C 1
ATOM 1279 O O . TRP A 1 154 ? -3.071 -14.160 -1.464 1.00 96.31 154 TRP A O 1
ATOM 1289 N N . THR A 1 155 ? -2.553 -12.510 -0.065 1.00 93.38 155 THR A N 1
ATOM 1290 C CA . THR A 1 155 ? -2.832 -13.304 1.144 1.00 93.38 155 THR A CA 1
ATOM 1291 C C . THR A 1 155 ? -4.273 -13.822 1.186 1.00 93.38 155 THR A C 1
ATOM 1293 O O . THR A 1 155 ? -4.498 -14.924 1.662 1.00 93.38 155 THR A O 1
ATOM 1296 N N . PHE A 1 156 ? -5.244 -13.092 0.627 1.00 90.25 156 PHE A N 1
ATOM 1297 C CA . PHE A 1 156 ? -6.620 -13.593 0.493 1.00 90.25 156 PHE A CA 1
ATOM 1298 C C . PHE A 1 156 ? -6.752 -14.768 -0.492 1.00 90.25 156 PHE A C 1
ATOM 1300 O O . PHE A 1 156 ? -7.662 -15.576 -0.351 1.00 90.25 156 PHE A O 1
ATOM 1307 N N . TYR A 1 157 ? -5.871 -14.835 -1.495 1.00 93.31 157 TYR A N 1
ATOM 1308 C CA . TYR A 1 157 ? -5.829 -15.907 -2.490 1.00 93.31 157 TYR A CA 1
ATOM 1309 C C . TYR A 1 157 ? -5.151 -17.152 -1.910 1.00 93.31 157 TYR A C 1
ATOM 1311 O O . TYR A 1 157 ? -5.600 -18.266 -2.145 1.00 93.31 157 TYR A O 1
ATOM 1319 N N . ASP A 1 158 ? -4.098 -16.952 -1.112 1.00 93.69 158 ASP A N 1
ATOM 1320 C CA . ASP A 1 158 ? -3.329 -18.035 -0.487 1.00 93.69 158 ASP A CA 1
ATOM 1321 C C . ASP A 1 158 ? -4.032 -18.658 0.733 1.00 93.69 158 ASP A C 1
ATOM 1323 O O . ASP A 1 158 ? -3.732 -19.794 1.090 1.00 93.69 158 ASP A O 1
ATOM 1327 N N . PHE A 1 159 ? -4.954 -17.922 1.363 1.00 91.44 159 PHE A N 1
ATOM 1328 C CA . PHE A 1 159 ? -5.709 -18.345 2.548 1.00 91.44 159 PHE A CA 1
ATOM 1329 C C . PHE A 1 159 ? -7.219 -18.070 2.370 1.00 91.44 159 PHE A C 1
ATOM 1331 O O . PHE A 1 159 ? -7.784 -17.207 3.061 1.00 91.44 159 PHE A O 1
ATOM 1338 N N . PRO A 1 160 ? -7.898 -18.742 1.415 1.00 89.12 160 PRO A N 1
ATOM 1339 C CA . PRO A 1 160 ? -9.309 -18.493 1.108 1.00 89.12 160 PRO A CA 1
ATOM 1340 C C . PRO A 1 160 ? -10.246 -18.780 2.293 1.00 89.12 160 PRO A C 1
ATOM 1342 O O . PRO A 1 160 ? -11.297 -18.149 2.421 1.00 89.12 160 PRO A O 1
ATOM 1345 N N . GLU A 1 161 ? -9.854 -19.669 3.207 1.00 87.06 161 GLU A N 1
ATOM 1346 C CA . GLU A 1 161 ? -10.583 -19.996 4.434 1.00 87.06 161 GLU A CA 1
ATOM 1347 C C . GLU A 1 161 ? -10.743 -18.796 5.379 1.00 87.06 161 GLU A C 1
ATOM 1349 O O . GLU A 1 161 ? -11.685 -18.748 6.170 1.00 87.06 161 GLU A O 1
ATOM 1354 N N . LEU A 1 162 ? -9.861 -17.795 5.271 1.00 82.25 162 LEU A N 1
ATOM 1355 C CA . LEU A 1 162 ? -9.929 -16.566 6.061 1.00 82.25 162 LEU A CA 1
ATOM 1356 C C . LEU A 1 162 ? -10.908 -15.536 5.484 1.00 82.25 162 LEU A C 1
ATOM 1358 O O . LEU A 1 162 ? -11.150 -14.525 6.140 1.00 82.25 162 LEU A O 1
ATOM 1362 N N . GLN A 1 163 ? -11.446 -15.760 4.275 1.00 83.50 163 GLN A N 1
ATOM 1363 C CA . GLN A 1 163 ? -12.425 -14.901 3.584 1.00 83.50 163 GLN A CA 1
ATOM 1364 C C . GLN A 1 163 ? -12.065 -13.399 3.621 1.00 83.50 163 GLN A C 1
ATOM 1366 O O . GLN A 1 163 ? -12.909 -12.510 3.799 1.00 83.50 163 GLN A O 1
ATOM 1371 N N . MET A 1 164 ? -10.770 -13.103 3.486 1.00 82.81 164 MET A N 1
ATOM 1372 C CA . MET A 1 164 ? -10.254 -11.739 3.523 1.00 82.81 164 MET A CA 1
ATOM 1373 C C . MET A 1 164 ? -10.701 -10.979 2.266 1.00 82.81 164 MET A C 1
ATOM 1375 O O . MET A 1 164 ? -10.580 -11.505 1.162 1.00 82.81 164 MET A O 1
ATOM 1379 N N . PRO A 1 165 ? -11.170 -9.726 2.376 1.00 82.88 165 PRO A N 1
ATOM 1380 C CA . PRO A 1 165 ? -11.423 -8.921 1.192 1.00 82.88 165 PRO A CA 1
ATOM 1381 C C . PRO A 1 165 ? -10.088 -8.448 0.607 1.00 82.88 165 PRO A C 1
ATOM 1383 O O . PRO A 1 165 ? -9.211 -8.000 1.342 1.00 82.88 165 PRO A O 1
ATOM 1386 N N . ASN A 1 166 ? -9.939 -8.458 -0.714 1.00 82.50 166 ASN A N 1
ATOM 1387 C CA . ASN A 1 166 ? -8.735 -7.941 -1.377 1.00 82.50 166 ASN A CA 1
ATOM 1388 C C . ASN A 1 166 ? -8.585 -6.401 -1.289 1.00 82.50 166 ASN A C 1
ATOM 1390 O O . ASN A 1 166 ? -7.495 -5.860 -1.501 1.00 82.50 166 ASN A O 1
ATOM 1394 N N . THR A 1 167 ? -9.663 -5.684 -0.945 1.00 79.81 167 THR A N 1
ATOM 1395 C CA . THR A 1 167 ? -9.684 -4.226 -0.740 1.00 79.81 167 THR A CA 1
ATOM 1396 C C . THR A 1 167 ? -10.434 -3.835 0.537 1.00 79.81 167 THR A C 1
ATOM 1398 O O . THR A 1 167 ? -11.231 -4.601 1.073 1.00 79.81 167 THR A O 1
ATOM 1401 N N . ASN A 1 168 ? -10.209 -2.612 1.021 1.00 76.31 168 ASN A N 1
ATOM 1402 C CA . ASN A 1 168 ? -10.938 -2.024 2.146 1.00 76.31 168 ASN A CA 1
ATOM 1403 C C . ASN A 1 168 ? -11.924 -0.921 1.703 1.00 76.31 168 ASN A C 1
ATOM 1405 O O . ASN A 1 168 ? -12.272 -0.060 2.506 1.00 76.31 168 ASN A O 1
ATOM 1409 N N . ASN A 1 169 ? -12.380 -0.934 0.442 1.00 74.69 169 ASN A N 1
ATOM 1410 C CA . ASN A 1 169 ? -13.160 0.161 -0.158 1.00 74.69 169 ASN A CA 1
ATOM 1411 C C . ASN A 1 169 ? -14.434 0.514 0.627 1.00 74.69 169 ASN A C 1
ATOM 1413 O O . ASN A 1 169 ? -14.745 1.691 0.791 1.00 74.69 169 ASN A O 1
ATOM 1417 N N . GLU A 1 170 ? -15.153 -0.483 1.149 1.00 72.38 170 GLU A N 1
ATOM 1418 C CA . GLU A 1 170 ? -16.336 -0.247 1.990 1.00 72.38 170 GLU A CA 1
ATOM 1419 C C . GLU A 1 170 ? -15.994 0.552 3.252 1.00 72.38 170 GLU A C 1
ATOM 1421 O O . GLU A 1 170 ? -16.716 1.475 3.633 1.00 72.38 170 GLU A O 1
ATOM 1426 N N . LEU A 1 171 ? -14.864 0.218 3.881 1.00 71.19 171 LEU A N 1
ATOM 1427 C CA . LEU A 1 171 ? -14.380 0.910 5.070 1.00 71.19 171 LEU A CA 1
ATOM 1428 C C . LEU A 1 171 ? -13.936 2.330 4.715 1.00 71.19 171 LEU A C 1
ATOM 1430 O O . LEU A 1 171 ? -14.237 3.257 5.460 1.00 71.19 171 LEU A O 1
ATOM 1434 N N . GLU A 1 172 ? -13.317 2.545 3.551 1.00 71.56 172 GLU A N 1
ATOM 1435 C CA . GLU A 1 172 ? -12.967 3.894 3.089 1.00 71.56 172 GLU A CA 1
ATOM 1436 C C . GLU A 1 172 ? -14.190 4.767 2.770 1.00 71.56 172 GLU A C 1
ATOM 1438 O O . GLU A 1 172 ? -14.200 5.966 3.076 1.00 71.56 172 GLU A O 1
ATOM 1443 N N . ALA A 1 173 ? -15.257 4.191 2.213 1.00 78.38 173 ALA A N 1
ATOM 1444 C CA . ALA A 1 173 ? -16.514 4.903 1.981 1.00 78.38 173 ALA A CA 1
ATOM 1445 C C . ALA A 1 173 ? -17.165 5.336 3.309 1.00 78.38 173 ALA A C 1
ATOM 1447 O O . ALA A 1 173 ? -17.591 6.490 3.468 1.00 78.38 173 ALA A O 1
ATOM 1448 N N . LEU A 1 174 ? -17.160 4.445 4.305 1.00 77.44 174 LEU A N 1
ATOM 1449 C CA . LEU A 1 174 ? -17.605 4.753 5.662 1.00 77.44 174 LEU A CA 1
ATOM 1450 C C . LEU A 1 174 ? -16.728 5.835 6.316 1.00 77.44 174 LEU A C 1
ATOM 1452 O O . LEU A 1 174 ? -17.251 6.815 6.857 1.00 77.44 174 LEU A O 1
ATOM 1456 N N . ASN A 1 175 ? -15.397 5.691 6.222 1.00 73.75 175 ASN A N 1
ATOM 1457 C CA . ASN A 1 175 ? -14.397 6.646 6.710 1.00 73.75 175 ASN A CA 1
ATOM 1458 C C . ASN A 1 175 ? -14.656 8.049 6.167 1.00 73.75 175 ASN A C 1
ATOM 1460 O O . ASN A 1 175 ? -14.600 9.025 6.919 1.00 73.75 175 ASN A O 1
ATOM 1464 N N . SER A 1 176 ? -14.935 8.136 4.869 1.00 76.81 176 SER A N 1
ATOM 1465 C CA . SER A 1 176 ? -15.175 9.386 4.153 1.00 76.81 176 SER A CA 1
ATOM 1466 C C . SER A 1 176 ? -16.476 10.046 4.601 1.00 76.81 176 SER A C 1
ATOM 1468 O O . SER A 1 176 ? -16.486 11.239 4.902 1.00 76.81 176 SER A O 1
ATOM 1470 N N . THR A 1 177 ? -17.545 9.261 4.750 1.00 83.56 177 THR A N 1
ATOM 1471 C CA . THR A 1 177 ? -18.844 9.752 5.234 1.00 83.56 177 THR A CA 1
ATOM 1472 C C . THR A 1 177 ? -18.740 10.306 6.656 1.00 83.56 177 THR A C 1
ATOM 1474 O O . THR A 1 177 ? -19.228 11.402 6.941 1.00 83.56 177 THR A O 1
ATOM 1477 N N . LEU A 1 178 ? -18.054 9.589 7.554 1.00 81.69 178 LEU A N 1
ATOM 1478 C CA . LEU A 1 178 ? -17.832 10.050 8.925 1.00 81.69 178 LEU A CA 1
ATOM 1479 C C . LEU A 1 178 ? -16.990 11.333 8.957 1.00 81.69 178 LEU A C 1
ATOM 1481 O O . LEU A 1 178 ? -17.360 12.290 9.635 1.00 81.69 178 LEU A O 1
ATOM 1485 N N . LYS A 1 179 ? -15.883 11.384 8.202 1.00 79.00 179 LYS A N 1
ATOM 1486 C CA . LYS A 1 179 ? -15.029 12.581 8.101 1.00 79.00 179 LYS A CA 1
ATOM 1487 C C . LYS A 1 179 ? -15.817 13.790 7.595 1.00 79.00 179 LYS A C 1
ATOM 1489 O O . LYS A 1 179 ? -15.677 14.869 8.163 1.00 79.00 179 LYS A O 1
ATOM 1494 N N . ALA A 1 180 ? -16.672 13.617 6.586 1.00 84.25 180 ALA A N 1
ATOM 1495 C CA . ALA A 1 180 ? -17.534 14.683 6.081 1.00 84.25 180 ALA A CA 1
ATOM 1496 C C . ALA A 1 180 ? -18.467 15.228 7.176 1.00 84.25 180 ALA A C 1
ATOM 1498 O O . ALA A 1 180 ? -18.491 16.436 7.402 1.00 84.25 180 ALA A O 1
ATOM 1499 N N . LYS A 1 181 ? -19.149 14.349 7.928 1.00 83.38 181 LYS A N 1
ATOM 1500 C CA . LYS A 1 181 ? -20.002 14.756 9.061 1.00 83.38 181 LYS A CA 1
ATOM 1501 C C . LYS A 1 181 ? -19.220 15.498 10.146 1.00 83.38 181 LYS A C 1
ATOM 1503 O O . LYS A 1 181 ? -19.661 16.537 10.622 1.00 83.38 181 LYS A O 1
ATOM 1508 N N . LEU A 1 182 ? -18.042 15.004 10.521 1.00 82.94 182 LEU A N 1
ATOM 1509 C CA . LEU A 1 182 ? -17.211 15.650 11.542 1.00 82.94 182 LEU A CA 1
ATOM 1510 C C . LEU A 1 182 ? -16.655 17.005 11.084 1.00 82.94 182 LEU A C 1
ATOM 1512 O O . LEU A 1 182 ? -16.529 17.923 11.893 1.00 82.94 182 LEU A O 1
ATOM 1516 N N . ASN A 1 183 ? -16.361 17.153 9.791 1.00 82.62 183 ASN A N 1
ATOM 1517 C CA . ASN A 1 183 ? -15.883 18.404 9.205 1.00 82.62 183 ASN A CA 1
ATOM 1518 C C . ASN A 1 183 ? -16.947 19.508 9.166 1.00 82.62 183 ASN A C 1
ATOM 1520 O O . ASN A 1 183 ? -16.572 20.678 9.138 1.00 82.62 183 ASN A O 1
ATOM 1524 N N . LEU A 1 184 ? -18.240 19.172 9.201 1.00 86.00 184 LEU A N 1
ATOM 1525 C CA . LEU A 1 184 ? -19.314 20.160 9.382 1.00 86.00 184 LEU A CA 1
ATOM 1526 C C . LEU A 1 184 ? -19.321 20.748 10.802 1.00 86.00 184 LEU A C 1
ATOM 1528 O O . LEU A 1 184 ? -19.803 21.853 11.022 1.00 86.00 184 LEU A O 1
ATOM 1532 N N . HIS A 1 185 ? -18.736 20.035 11.765 1.00 82.19 185 HIS A N 1
ATOM 1533 C CA . HIS A 1 185 ? -18.773 20.364 13.185 1.00 82.19 185 HIS A CA 1
ATOM 1534 C C . HIS A 1 185 ? -17.360 20.557 13.758 1.00 82.19 185 HIS A C 1
ATOM 1536 O O . HIS A 1 185 ? -17.013 19.982 14.786 1.00 82.19 185 HIS A O 1
ATOM 1542 N N . LYS A 1 186 ? -16.508 21.364 13.109 1.00 76.88 186 LYS A N 1
ATOM 1543 C CA . LYS A 1 186 ? -15.094 21.522 13.522 1.00 76.88 186 LYS A CA 1
ATOM 1544 C C . LYS A 1 186 ? -14.901 22.018 14.962 1.00 76.88 186 LYS A C 1
ATOM 1546 O O . LYS A 1 186 ? -13.895 21.670 15.565 1.00 76.88 186 LYS A O 1
ATOM 1551 N N . GLY A 1 187 ? -15.846 22.795 15.498 1.00 83.31 187 GLY A N 1
ATOM 1552 C CA . GLY A 1 187 ? -15.762 23.410 16.830 1.00 83.31 187 GLY A CA 1
ATOM 1553 C C . GLY A 1 187 ? -16.324 22.583 17.993 1.00 83.31 187 GLY A C 1
ATOM 1554 O O . GLY A 1 187 ? -16.393 23.093 19.107 1.00 83.31 187 GLY A O 1
ATOM 1555 N N . ILE A 1 188 ? -16.775 21.343 17.769 1.00 87.06 188 ILE A N 1
ATOM 1556 C CA . ILE A 1 188 ? -17.321 20.516 18.858 1.00 87.06 188 ILE A CA 1
ATOM 1557 C C . ILE A 1 188 ? -16.209 19.973 19.758 1.00 87.06 188 ILE A C 1
ATOM 1559 O O . ILE A 1 188 ? -15.109 19.674 19.291 1.00 87.06 188 ILE A O 1
ATOM 1563 N N . SER A 1 189 ? -16.523 19.784 21.043 1.00 86.56 189 SER A N 1
ATOM 1564 C CA . SER A 1 189 ? -15.588 19.165 21.984 1.00 86.56 189 SER A CA 1
ATOM 1565 C C . SER A 1 189 ? -15.245 17.729 21.575 1.00 86.56 189 SER A C 1
ATOM 1567 O O . SER A 1 189 ? -16.014 17.055 20.874 1.00 86.56 189 SER A O 1
ATOM 1569 N N . LYS A 1 190 ? -14.099 17.233 22.052 1.00 81.12 190 LYS A N 1
ATOM 1570 C CA . LYS A 1 190 ? -13.656 15.856 21.797 1.00 81.12 190 LYS A CA 1
ATOM 1571 C C . LYS A 1 190 ? -14.684 14.840 22.292 1.00 81.12 190 LYS A C 1
ATOM 1573 O O . LYS A 1 190 ? -14.949 13.856 21.615 1.00 81.12 190 LYS A O 1
ATOM 1578 N N . GLU A 1 191 ? -15.316 15.096 23.430 1.00 83.31 191 GLU A N 1
ATOM 1579 C CA . GLU A 1 191 ? -16.332 14.242 24.051 1.00 83.31 191 GLU A CA 1
ATOM 1580 C C . GLU A 1 191 ? -17.573 14.140 23.161 1.00 83.31 191 GLU A C 1
ATOM 1582 O O . GLU A 1 191 ? -18.031 13.040 22.862 1.00 83.31 191 GLU A O 1
ATOM 1587 N N . ARG A 1 192 ? -18.074 15.270 22.642 1.00 83.94 192 ARG A N 1
ATOM 1588 C CA . ARG A 1 192 ? -19.207 15.268 21.701 1.00 83.94 192 ARG A CA 1
ATOM 1589 C C . ARG A 1 192 ? -18.849 14.599 20.378 1.00 83.94 192 ARG A C 1
ATOM 1591 O O . ARG A 1 192 ? -19.659 13.865 19.817 1.00 83.94 192 ARG A O 1
ATOM 1598 N N . ARG A 1 193 ? -17.618 14.799 19.902 1.00 82.50 193 ARG A N 1
ATOM 1599 C CA . ARG A 1 193 ? -17.086 14.108 18.724 1.00 82.50 193 ARG A CA 1
ATOM 1600 C C . ARG A 1 193 ? -17.092 12.588 18.927 1.00 82.50 193 ARG A C 1
ATOM 1602 O O . ARG A 1 193 ? -17.547 11.884 18.029 1.00 82.50 193 ARG A O 1
ATOM 1609 N N . LYS A 1 194 ? -16.680 12.081 20.100 1.00 80.69 194 LYS A N 1
ATOM 1610 C CA . LYS A 1 194 ? -16.756 10.645 20.449 1.00 80.69 194 LYS A CA 1
ATOM 1611 C C . LYS A 1 194 ? -18.183 10.108 20.355 1.00 80.69 194 LYS A C 1
ATOM 1613 O O . LYS A 1 194 ? -18.381 9.070 19.735 1.00 80.69 194 LYS A O 1
ATOM 1618 N N . VAL A 1 195 ? -19.163 10.827 20.906 1.00 83.44 195 VAL A N 1
ATOM 1619 C CA . VAL A 1 195 ? -20.579 10.420 20.859 1.00 83.44 195 VAL A CA 1
ATOM 1620 C C . VAL A 1 195 ? -21.082 10.335 19.417 1.00 83.44 195 VAL A C 1
ATOM 1622 O O . VAL A 1 195 ? -21.677 9.329 19.047 1.00 83.44 195 VAL A O 1
ATOM 1625 N N . ILE A 1 196 ? -20.772 11.325 18.570 1.00 83.44 196 ILE A N 1
ATOM 1626 C CA . ILE A 1 196 ? -21.140 11.300 17.141 1.00 83.44 196 ILE A CA 1
ATOM 1627 C C . ILE A 1 196 ? -20.504 10.104 16.425 1.00 83.44 196 ILE A C 1
ATOM 1629 O O . ILE A 1 196 ? -21.163 9.439 15.632 1.00 83.44 196 ILE A O 1
ATOM 1633 N N . ILE A 1 197 ? -19.227 9.820 16.702 1.00 80.94 197 ILE A N 1
ATOM 1634 C CA . ILE A 1 197 ? -18.515 8.667 16.136 1.00 80.94 197 ILE A CA 1
ATOM 1635 C C . ILE A 1 197 ? -19.183 7.360 16.575 1.00 80.94 197 ILE A C 1
ATOM 1637 O O . ILE A 1 197 ? -19.404 6.484 15.745 1.00 80.94 197 ILE A O 1
ATOM 1641 N N . GLN A 1 198 ? -19.539 7.229 17.852 1.00 79.25 198 GLN A N 1
ATOM 1642 C CA . GLN A 1 198 ? -20.184 6.026 18.371 1.00 79.25 198 GLN A CA 1
ATOM 1643 C C . GLN A 1 198 ? -21.586 5.823 17.793 1.00 79.25 198 GLN A C 1
ATOM 1645 O O . GLN A 1 198 ? -21.894 4.727 17.328 1.00 79.25 198 GLN A O 1
ATOM 1650 N N . ASP A 1 199 ? -22.411 6.869 17.790 1.00 82.88 199 ASP A N 1
ATOM 1651 C CA . ASP A 1 199 ? -23.768 6.837 17.244 1.00 82.88 199 ASP A CA 1
ATOM 1652 C C . ASP A 1 199 ? -23.763 6.523 15.742 1.00 82.88 199 ASP A C 1
ATOM 1654 O O . ASP A 1 199 ? -24.477 5.632 15.281 1.00 82.88 199 ASP A O 1
ATOM 1658 N N . PHE A 1 200 ? -22.876 7.171 14.979 1.00 82.50 200 PHE A N 1
ATOM 1659 C CA . PHE A 1 200 ? -22.721 6.913 13.550 1.00 82.50 200 PHE A CA 1
ATOM 1660 C C . PHE A 1 200 ? -22.397 5.443 13.263 1.00 82.50 200 PHE A C 1
ATOM 1662 O O . PHE A 1 200 ? -22.989 4.845 12.364 1.00 82.50 200 PHE A O 1
ATOM 1669 N N . LEU A 1 201 ? -21.473 4.853 14.026 1.00 77.81 201 LEU A N 1
ATOM 1670 C CA . LEU A 1 201 ? -21.060 3.466 13.825 1.00 77.81 201 LEU A CA 1
ATOM 1671 C C . LEU A 1 201 ? -22.139 2.475 14.272 1.00 77.81 201 LEU A C 1
ATOM 1673 O O . LEU A 1 201 ? -22.387 1.523 13.538 1.00 77.81 201 LEU A O 1
ATOM 1677 N N . LYS A 1 202 ? -22.825 2.724 15.399 1.00 74.94 202 LYS A N 1
ATOM 1678 C CA . LYS A 1 202 ? -23.969 1.908 15.853 1.00 74.94 202 LYS A CA 1
ATOM 1679 C C . LYS A 1 202 ? -25.093 1.894 14.816 1.00 74.94 202 LYS A C 1
ATOM 1681 O O . LYS A 1 202 ? -25.566 0.830 14.423 1.00 74.94 202 LYS A O 1
ATOM 1686 N N . ASN A 1 203 ? -25.472 3.066 14.311 1.00 76.94 203 ASN A N 1
ATOM 1687 C CA . ASN A 1 203 ? -26.520 3.195 13.298 1.00 76.94 203 ASN A CA 1
ATOM 1688 C C . ASN A 1 203 ? -26.133 2.552 11.960 1.00 76.94 203 ASN A C 1
ATOM 1690 O O . ASN A 1 203 ? -27.007 2.102 11.223 1.00 76.94 203 ASN A O 1
ATOM 1694 N N . HIS A 1 204 ? -24.840 2.485 11.637 1.00 71.31 204 HIS A N 1
ATOM 1695 C CA . HIS A 1 204 ? -24.368 1.784 10.446 1.00 71.31 204 HIS A CA 1
ATOM 1696 C C . HIS A 1 204 ? -24.320 0.259 10.636 1.00 71.31 204 HIS A C 1
ATOM 1698 O O . HIS A 1 204 ? -24.621 -0.472 9.696 1.00 71.31 204 HIS A O 1
ATOM 1704 N N . SER A 1 205 ? -23.961 -0.241 11.825 1.00 59.97 205 SER A N 1
ATOM 1705 C CA . SER A 1 205 ? -23.978 -1.684 12.115 1.00 59.97 205 SER A CA 1
ATOM 1706 C C . SER A 1 205 ? -25.389 -2.269 12.174 1.00 59.97 205 SER A C 1
ATOM 1708 O O . SER A 1 205 ? -25.560 -3.427 11.832 1.00 59.97 205 SER A O 1
ATOM 1710 N N . LEU A 1 206 ? -26.394 -1.474 12.563 1.00 41.06 206 LEU A N 1
ATOM 1711 C CA . LEU A 1 206 ? -27.803 -1.896 12.641 1.00 41.06 206 LEU A CA 1
ATOM 1712 C C . LEU A 1 206 ? -28.522 -1.944 11.280 1.00 41.06 206 LEU A C 1
ATOM 1714 O O . LEU A 1 206 ? -29.650 -2.414 11.201 1.00 41.06 206 LEU A O 1
ATOM 1718 N N . ARG A 1 207 ? -27.907 -1.407 10.219 1.00 45.75 207 ARG A N 1
ATOM 1719 C CA . ARG A 1 207 ? -28.478 -1.350 8.860 1.00 45.75 207 ARG A CA 1
ATOM 1720 C C . ARG A 1 207 ? -27.907 -2.418 7.917 1.00 45.75 207 ARG A C 1
ATOM 1722 O O . ARG A 1 207 ? -28.196 -2.364 6.724 1.00 45.75 207 ARG A O 1
ATOM 1729 N N . ARG A 1 208 ? -27.067 -3.321 8.428 1.00 43.72 208 ARG A N 1
ATOM 1730 C CA . ARG A 1 208 ? -26.506 -4.466 7.701 1.00 43.72 208 ARG A CA 1
ATOM 1731 C C . ARG A 1 208 ? -27.088 -5.767 8.219 1.00 43.72 208 ARG A C 1
ATOM 1733 O O . ARG A 1 208 ? -27.356 -5.825 9.437 1.00 43.72 208 ARG A O 1
#

Radius of gyration: 20.12 Å; chains: 1; bounding box: 58×43×48 Å